Protein AF-A0A2N1RL93-F1 (afdb_monomer)

Solvent-accessible surface area (backbone atoms only — not comparable to full-atom values): 10174 Å² total; per-residue (Å²): 131,86,62,43,48,50,71,40,47,76,48,95,84,58,45,75,69,54,30,52,50,44,46,54,50,51,49,68,75,39,40,35,87,85,46,59,80,91,46,25,65,62,27,46,53,52,43,48,50,45,52,42,30,51,40,50,49,69,72,36,76,87,67,75,73,73,78,70,91,62,81,74,50,62,62,74,76,36,71,50,85,60,93,52,63,53,54,21,30,43,50,35,14,50,53,27,40,50,50,17,49,46,53,57,47,46,80,70,67,63,63,92,85,56,81,80,76,66,72,80,72,74,51,65,64,52,49,39,50,34,60,16,44,53,24,41,51,53,15,44,54,22,22,51,46,20,42,71,78,32,59,89,42,91,59,18,64,59,29,51,55,49,44,59,49,50,52,61,47,50,56,53,48,53,53,50,52,67,72,77,106

Sequence (181 aa):
MINYIRILKPDDSATPEEIKQRYRELVKQNHPDIFPEDQRREQNLILMEINEAYLILHEHKDEVTEPPVQTVDENKLFPVIHKDPAYVYYKSGTDHLNQGNYIFNWSRYTPKNKKYHFDVRKGSLLRTASEALEHYTLAYKAYMKVCSSYPGSIWAADSLEKLNLIEKLNERYSEIIERLT

Radius of gyration: 17.36 Å; Cα contacts (8 Å, |Δi|>4): 150; chains: 1; bounding box: 41×33×50 Å

Secondary structure (DSSP, 8-state):
---HHHHH-SSTT--HHHHHHHHHHHHHHH-GGGS-TTTHHHHHHHHHHHHHHHHHHHH-SS-----------HHHH-----SSHHHHHHHHHHHHHHHHHHHHHHTT-S-TTS------SSHHHHHHHHHHHHHHHHHHHHHHHHHHH-TTSTTHHHHHHHHHHHHHHHHHHHHHHHHH-

Foldseek 3Di:
DDLLLCQLDVDLPQDLVSSVVSLVVLCVVLVLVVDDPVCSLVSLLVLLNSLLSNLVCVLCVDDPPDPPPDPPPVCNLQVDDDPDVLVSLLVSLVVLLVVLCCLQCVVVVPDPPDDDPPVVPLNSNSVSLSSSSVSLSSSSVSLCCSCVVPVVDPSNVVSVVSSVVSSVVSVVSVVVVVVSD

Mean predicted aligned error: 8.14 Å

Nearest PDB structures (foldseek):
  6zmw-assembly1_g  TM=2.061E-01  e=1.635E+00  Homo sapiens

Structure (mmCIF, N/CA/C/O backbone):
data_AF-A0A2N1RL93-F1
#
_entry.id   AF-A0A2N1RL93-F1
#
loop_
_atom_site.group_PDB
_atom_site.id
_atom_site.type_symbol
_atom_site.label_atom_id
_atom_site.label_alt_id
_atom_site.label_comp_id
_atom_site.label_asym_id
_atom_site.label_entity_id
_atom_site.label_seq_id
_atom_site.pdbx_PDB_ins_code
_atom_site.Cartn_x
_atom_site.Cartn_y
_atom_site.Cartn_z
_atom_site.occupancy
_atom_site.B_iso_or_equiv
_atom_site.auth_seq_id
_atom_site.auth_comp_id
_atom_site.auth_asym_id
_atom_site.auth_atom_id
_atom_site.pdbx_PDB_model_num
ATOM 1 N N . MET A 1 1 ? -8.650 7.777 -8.478 1.00 52.41 1 MET A N 1
ATOM 2 C CA . MET A 1 1 ? -8.344 7.029 -7.243 1.00 52.41 1 MET A CA 1
ATOM 3 C C . MET A 1 1 ? -9.624 6.967 -6.433 1.00 52.41 1 MET A C 1
ATOM 5 O O . MET A 1 1 ? -10.318 7.980 -6.374 1.00 52.41 1 MET A O 1
ATOM 9 N N . ILE A 1 2 ? -9.997 5.790 -5.934 1.00 65.69 2 ILE A N 1
ATOM 10 C CA . ILE A 1 2 ? -11.226 5.623 -5.152 1.00 65.69 2 ILE A CA 1
ATOM 11 C C . ILE A 1 2 ? -11.024 6.322 -3.806 1.00 65.69 2 ILE A C 1
ATOM 13 O O . ILE A 1 2 ? -9.987 6.166 -3.172 1.00 65.69 2 ILE A O 1
ATOM 17 N N . ASN A 1 3 ? -11.996 7.127 -3.383 1.00 80.50 3 ASN A N 1
ATOM 18 C CA . ASN A 1 3 ? -11.929 7.804 -2.095 1.00 80.50 3 ASN A CA 1
ATOM 19 C C . ASN A 1 3 ? -12.510 6.883 -1.009 1.00 80.50 3 ASN A C 1
ATOM 21 O O . ASN A 1 3 ? -13.703 6.950 -0.706 1.00 80.50 3 ASN A O 1
ATOM 25 N N . TYR A 1 4 ? -11.673 6.006 -0.447 1.00 84.38 4 TYR A N 1
ATOM 26 C CA . TYR A 1 4 ? -12.094 5.064 0.596 1.00 84.38 4 TYR A CA 1
ATOM 27 C C . TYR A 1 4 ? -12.547 5.750 1.888 1.00 84.38 4 TYR A C 1
ATOM 29 O O . TYR A 1 4 ? -13.362 5.175 2.601 1.00 84.38 4 TYR A O 1
ATOM 37 N N . ILE A 1 5 ? -12.137 7.000 2.148 1.00 81.69 5 ILE A N 1
ATOM 38 C CA . ILE A 1 5 ? -12.658 7.794 3.273 1.00 81.69 5 ILE A CA 1
ATOM 39 C C . ILE A 1 5 ? -14.176 7.966 3.126 1.00 81.69 5 ILE A C 1
ATOM 41 O O . ILE A 1 5 ? -14.909 7.705 4.075 1.00 81.69 5 ILE A O 1
ATOM 45 N N . ARG A 1 6 ? -14.670 8.297 1.923 1.00 82.94 6 ARG A N 1
ATOM 46 C CA . ARG A 1 6 ? -16.117 8.420 1.651 1.00 82.94 6 ARG A CA 1
ATOM 47 C C . ARG A 1 6 ? -16.860 7.087 1.714 1.00 82.94 6 ARG A C 1
ATOM 49 O O . ARG A 1 6 ? -18.030 7.055 2.073 1.00 82.94 6 ARG A O 1
ATOM 56 N N . ILE A 1 7 ? -16.203 5.988 1.346 1.00 84.50 7 ILE A N 1
ATOM 57 C CA . ILE A 1 7 ? -16.816 4.653 1.417 1.00 84.50 7 ILE A CA 1
ATOM 58 C C . ILE A 1 7 ? -16.943 4.205 2.880 1.00 84.50 7 ILE A C 1
ATOM 60 O O . ILE A 1 7 ? -17.966 3.646 3.272 1.00 84.50 7 ILE A O 1
ATOM 64 N N . LEU A 1 8 ? -15.922 4.477 3.695 1.00 85.56 8 LEU A N 1
ATOM 65 C CA . LEU A 1 8 ? -15.898 4.148 5.119 1.00 85.56 8 LEU A CA 1
ATOM 66 C C . LEU A 1 8 ? -16.817 5.058 5.948 1.00 85.56 8 LEU A C 1
ATOM 68 O O . LEU A 1 8 ? -17.502 4.568 6.847 1.00 85.56 8 LEU A O 1
ATOM 72 N N . LYS A 1 9 ? -16.865 6.354 5.622 1.00 84.75 9 LYS A N 1
ATOM 73 C CA . LYS A 1 9 ? -17.695 7.378 6.269 1.00 84.75 9 LYS A CA 1
ATOM 74 C C . LYS A 1 9 ? -18.592 8.076 5.226 1.00 84.75 9 LYS A C 1
ATOM 76 O O . LYS A 1 9 ? -18.260 9.168 4.768 1.00 84.75 9 LYS A O 1
ATOM 81 N N . PRO A 1 10 ? -19.713 7.449 4.814 1.00 80.56 10 PRO A N 1
ATOM 82 C CA . PRO A 1 10 ? -20.617 8.024 3.812 1.00 80.56 10 PRO A CA 1
ATOM 83 C C . PRO A 1 10 ? -21.492 9.165 4.353 1.00 80.56 10 PRO A C 1
ATOM 85 O O . PRO A 1 10 ? -22.011 9.948 3.562 1.00 80.56 10 PRO A O 1
ATOM 88 N N . ASP A 1 11 ? -21.660 9.244 5.675 1.00 80.31 11 ASP A N 1
ATOM 89 C CA . ASP A 1 11 ? -22.396 10.294 6.383 1.00 80.31 11 ASP A CA 1
ATOM 90 C C . ASP A 1 11 ? -21.529 10.820 7.537 1.00 80.31 11 ASP A C 1
ATOM 92 O O . ASP A 1 11 ? -20.820 10.048 8.194 1.00 80.31 11 ASP A O 1
ATOM 96 N N . ASP A 1 12 ? -21.598 12.122 7.806 1.00 77.00 12 ASP A N 1
ATOM 97 C CA . ASP A 1 12 ? -20.937 12.748 8.946 1.00 77.00 12 ASP A CA 1
ATOM 98 C C . ASP A 1 12 ? -21.480 12.264 10.292 1.00 77.00 12 ASP A C 1
ATOM 100 O O . ASP A 1 12 ? -20.758 12.325 11.287 1.00 77.00 12 ASP A O 1
ATOM 104 N N . SER A 1 13 ? -22.694 11.703 10.313 1.00 79.94 13 SER A N 1
ATOM 105 C CA . SER A 1 13 ? -23.268 11.061 11.496 1.00 79.94 13 SER A CA 1
ATOM 106 C C . SER A 1 13 ? -22.781 9.629 11.743 1.00 79.94 13 SER A C 1
ATOM 108 O O . SER A 1 13 ? -23.219 9.017 12.720 1.00 79.94 13 SER A O 1
ATOM 110 N N . ALA A 1 14 ? -21.948 9.056 10.864 1.00 83.75 14 ALA A N 1
ATOM 111 C CA . ALA A 1 14 ? -21.522 7.665 10.994 1.00 83.75 14 ALA A CA 1
ATOM 112 C C . ALA A 1 14 ? -20.723 7.451 12.286 1.00 83.75 14 ALA A C 1
ATOM 114 O O . ALA A 1 14 ? -19.740 8.145 12.560 1.00 83.75 14 ALA A O 1
ATOM 115 N N . THR A 1 15 ? -21.139 6.465 13.077 1.00 86.88 15 THR A N 1
ATOM 116 C CA . THR A 1 15 ? -20.492 6.175 14.364 1.00 86.88 15 THR A CA 1
ATOM 117 C C . THR A 1 15 ? -19.139 5.476 14.164 1.00 86.88 15 THR A C 1
ATOM 119 O O . THR A 1 15 ? -18.928 4.808 13.144 1.00 86.88 15 THR A O 1
ATOM 122 N N . PRO A 1 16 ? -18.200 5.569 15.127 1.00 85.00 16 PRO A N 1
ATOM 123 C CA . PRO A 1 16 ? -16.941 4.822 15.068 1.00 85.00 16 PRO A CA 1
ATOM 124 C C . PRO A 1 16 ? -17.140 3.312 14.858 1.00 85.00 16 PRO A C 1
ATOM 126 O O . PRO A 1 16 ? -16.382 2.674 14.127 1.00 85.00 16 PRO A O 1
ATOM 129 N N . GLU A 1 17 ? -18.181 2.739 15.460 1.00 86.69 17 GLU A N 1
ATOM 130 C CA . GLU A 1 17 ? -18.566 1.337 15.325 1.00 86.69 17 GLU A CA 1
ATOM 131 C C . GLU A 1 17 ? -19.020 0.999 13.900 1.00 86.69 17 GLU A C 1
ATOM 133 O O . GLU A 1 17 ? -18.621 -0.032 13.355 1.00 86.69 17 GLU A O 1
ATOM 138 N N . GLU A 1 18 ? -19.805 1.873 13.267 1.00 89.19 18 GLU A N 1
ATOM 139 C CA . GLU A 1 18 ? -20.234 1.718 11.875 1.00 89.19 18 GLU A CA 1
ATOM 140 C C . GLU A 1 18 ? -19.064 1.827 10.892 1.00 89.19 18 GLU A C 1
ATOM 142 O O . GLU A 1 18 ? -18.969 1.026 9.960 1.00 89.19 18 GLU A O 1
ATOM 147 N N . ILE A 1 19 ? -18.153 2.782 11.106 1.00 89.56 19 ILE A N 1
ATOM 148 C CA . ILE A 1 19 ? -16.934 2.938 10.294 1.00 89.56 19 ILE A CA 1
ATOM 149 C C . ILE A 1 19 ? -16.068 1.678 10.411 1.00 89.56 19 ILE A C 1
ATOM 151 O O . ILE A 1 19 ? -15.607 1.136 9.405 1.00 89.56 19 ILE A O 1
ATOM 155 N N . LYS A 1 20 ? -15.897 1.154 11.629 1.00 88.69 20 LYS A N 1
ATOM 156 C CA . LYS A 1 20 ? -15.158 -0.088 11.885 1.00 88.69 20 LYS A CA 1
ATOM 157 C C . LYS A 1 20 ? -15.812 -1.305 11.235 1.00 88.69 20 LYS A C 1
ATOM 159 O O . LYS A 1 20 ? -15.114 -2.169 10.700 1.00 88.69 20 LYS A O 1
ATOM 164 N N . GLN A 1 21 ? -17.138 -1.394 11.274 1.00 90.19 21 GLN A N 1
ATOM 165 C CA . GLN A 1 21 ? -17.869 -2.482 10.636 1.00 90.19 21 GLN A CA 1
ATOM 166 C C . GLN A 1 21 ? -17.693 -2.444 9.110 1.00 90.19 21 GLN A C 1
ATOM 168 O O . GLN A 1 21 ? -17.330 -3.462 8.520 1.00 90.19 21 GLN A O 1
ATOM 173 N N . ARG A 1 22 ? -17.835 -1.265 8.487 1.00 91.94 22 ARG A N 1
ATOM 174 C CA . ARG A 1 22 ? -17.580 -1.072 7.049 1.00 91.94 22 ARG A CA 1
ATOM 175 C C . ARG A 1 22 ? -16.142 -1.399 6.665 1.00 91.94 22 ARG A C 1
ATOM 177 O O . ARG A 1 22 ? -15.921 -2.079 5.669 1.00 91.94 22 ARG A O 1
ATOM 184 N N . TYR A 1 23 ? -15.169 -0.981 7.474 1.00 92.06 23 TYR A N 1
ATOM 185 C CA . TYR A 1 23 ? -13.765 -1.342 7.275 1.00 92.06 23 TYR A CA 1
ATOM 186 C C . TYR A 1 23 ? -13.578 -2.861 7.210 1.00 92.06 23 TYR A C 1
ATOM 188 O O . TYR A 1 23 ? -13.016 -3.370 6.244 1.00 92.06 23 TYR A O 1
ATOM 196 N N . ARG A 1 24 ? -14.123 -3.607 8.178 1.00 91.56 24 ARG A N 1
ATOM 197 C CA . ARG A 1 24 ? -14.032 -5.077 8.193 1.00 91.56 24 ARG A CA 1
ATOM 198 C C . ARG A 1 24 ? -14.685 -5.721 6.974 1.00 91.56 24 ARG A C 1
ATOM 200 O O . ARG A 1 24 ? -14.192 -6.735 6.485 1.00 91.56 24 ARG A O 1
ATOM 207 N N . GLU A 1 25 ? -15.796 -5.170 6.500 1.00 92.50 25 GLU A N 1
ATOM 208 C CA . GLU A 1 25 ? -16.469 -5.645 5.289 1.00 92.50 25 GLU A CA 1
ATOM 209 C C . GLU A 1 25 ? -15.615 -5.406 4.042 1.00 92.50 25 GLU A C 1
ATOM 211 O O . GLU A 1 25 ? -15.425 -6.337 3.261 1.00 92.50 25 GLU A O 1
ATOM 216 N N . LEU A 1 26 ? -15.031 -4.214 3.897 1.00 92.81 26 LEU A N 1
ATOM 217 C CA . LEU A 1 26 ? -14.134 -3.894 2.787 1.00 92.81 26 LEU A CA 1
ATOM 218 C C . LEU A 1 26 ? -12.871 -4.752 2.799 1.00 92.81 26 LEU A C 1
ATOM 220 O O . LEU A 1 26 ? -12.498 -5.274 1.751 1.00 92.81 26 LEU A O 1
ATOM 224 N N . VAL A 1 27 ? -12.245 -4.953 3.962 1.00 91.62 27 VAL A N 1
ATOM 225 C CA . VAL A 1 27 ? -11.074 -5.834 4.094 1.00 91.62 27 VAL A CA 1
ATOM 226 C C . VAL A 1 27 ? -11.425 -7.248 3.648 1.00 91.62 27 VAL A C 1
ATOM 228 O O . VAL A 1 27 ? -10.703 -7.828 2.847 1.00 91.62 27 VAL A O 1
ATOM 231 N N . LYS A 1 28 ? -12.562 -7.798 4.090 1.00 92.00 28 LYS A N 1
ATOM 232 C CA . LYS A 1 28 ? -12.998 -9.140 3.671 1.00 92.00 28 LYS A CA 1
ATOM 233 C C . LYS A 1 28 ? -13.279 -9.234 2.173 1.00 92.00 28 LYS A C 1
ATOM 235 O O . LYS A 1 28 ? -12.979 -10.261 1.579 1.00 92.00 28 LYS A O 1
ATOM 240 N N . GLN A 1 29 ? -13.869 -8.198 1.581 1.00 92.88 29 GLN A N 1
ATOM 241 C CA . GLN A 1 29 ? -14.208 -8.166 0.155 1.00 92.88 29 GLN A CA 1
ATOM 242 C C . GLN A 1 29 ? -12.990 -7.960 -0.751 1.00 92.88 29 GLN A C 1
ATOM 244 O O . GLN A 1 29 ? -13.034 -8.376 -1.902 1.00 92.88 29 GLN A O 1
ATOM 249 N N . ASN A 1 30 ? -11.925 -7.330 -0.248 1.00 92.44 30 ASN A N 1
ATOM 250 C CA . ASN A 1 30 ? -10.734 -6.979 -1.027 1.00 92.44 30 ASN A CA 1
ATOM 251 C C . ASN A 1 30 ? -9.472 -7.726 -0.558 1.00 92.44 30 ASN A C 1
ATOM 253 O O . ASN A 1 30 ? -8.368 -7.395 -0.980 1.00 92.44 30 ASN A O 1
ATOM 257 N N . HIS A 1 31 ? -9.601 -8.727 0.321 1.00 90.12 31 HIS A N 1
ATOM 258 C CA . HIS A 1 31 ? -8.445 -9.467 0.824 1.00 90.12 31 HIS A CA 1
ATOM 259 C C . HIS A 1 31 ? -7.744 -10.195 -0.334 1.00 90.12 31 HIS A C 1
ATOM 261 O O . HIS A 1 31 ? -8.403 -10.977 -1.017 1.00 90.12 31 HIS A O 1
ATOM 267 N N . PRO A 1 32 ? -6.427 -10.029 -0.554 1.00 91.56 32 PRO A N 1
ATOM 268 C CA . PRO A 1 32 ? -5.748 -10.581 -1.730 1.00 91.56 32 PRO A CA 1
ATOM 269 C C . PRO A 1 32 ? -5.926 -12.103 -1.878 1.00 91.56 32 PRO A C 1
ATOM 271 O O . PRO A 1 32 ? -6.053 -12.599 -2.993 1.00 91.56 32 PRO A O 1
ATOM 274 N N . ASP A 1 33 ? -6.026 -12.849 -0.774 1.00 91.31 33 ASP A N 1
ATOM 275 C CA . ASP A 1 33 ? -6.182 -14.313 -0.806 1.00 91.31 33 ASP A CA 1
ATOM 276 C C . ASP A 1 33 ? -7.420 -14.826 -1.550 1.00 91.31 33 ASP A C 1
ATOM 278 O O . ASP A 1 33 ? -7.373 -15.944 -2.067 1.00 91.31 33 ASP A O 1
ATOM 282 N N . ILE A 1 34 ? -8.510 -14.051 -1.620 1.00 94.44 34 ILE A N 1
ATOM 283 C CA . ILE A 1 34 ? -9.735 -14.492 -2.310 1.00 94.44 34 ILE A CA 1
ATOM 284 C C . ILE A 1 34 ? -9.687 -14.239 -3.823 1.00 94.44 34 ILE A C 1
ATOM 286 O O . ILE A 1 34 ? -10.601 -14.653 -4.537 1.00 94.44 34 ILE A O 1
ATOM 290 N N . PHE A 1 35 ? -8.632 -13.579 -4.312 1.00 93.62 35 PHE A N 1
ATOM 291 C CA . PHE A 1 35 ? -8.461 -13.231 -5.717 1.00 93.62 35 PHE A CA 1
ATOM 292 C C . PHE A 1 35 ? -7.410 -14.110 -6.417 1.00 93.62 35 PHE A C 1
ATOM 294 O O . PHE A 1 35 ? -6.469 -14.603 -5.777 1.00 93.62 35 PHE A O 1
ATOM 301 N N . PRO A 1 36 ? -7.543 -14.291 -7.746 1.00 94.44 36 PRO A N 1
ATOM 302 C CA . PRO A 1 36 ? -6.525 -14.921 -8.584 1.00 94.44 36 PRO A CA 1
ATOM 303 C C . PRO A 1 36 ? -5.161 -14.227 -8.486 1.00 94.44 36 PRO A C 1
ATOM 305 O O . PRO A 1 36 ? -5.088 -13.016 -8.281 1.00 94.44 36 PRO A O 1
ATOM 308 N N . GLU A 1 37 ? -4.082 -14.993 -8.671 1.00 89.81 37 GLU A N 1
ATOM 309 C CA . GLU A 1 37 ? -2.688 -14.548 -8.498 1.00 89.81 37 GLU A CA 1
ATOM 310 C C . GLU A 1 37 ? -2.343 -13.270 -9.285 1.00 89.81 37 GLU A C 1
ATOM 312 O O . GLU A 1 37 ? -1.643 -12.396 -8.776 1.00 89.81 37 GLU A O 1
ATOM 317 N N . ASP A 1 38 ? -2.874 -13.120 -10.499 1.00 90.88 38 ASP A N 1
ATOM 318 C CA . ASP A 1 38 ? -2.675 -11.955 -11.366 1.00 90.88 38 ASP A CA 1
ATOM 319 C C . ASP A 1 38 ? -3.321 -10.669 -10.825 1.00 90.88 38 ASP A C 1
ATOM 321 O O . ASP A 1 38 ? -2.860 -9.574 -11.141 1.00 90.88 38 ASP A O 1
ATOM 325 N N . GLN A 1 39 ? -4.331 -10.793 -9.961 1.00 92.12 39 GLN A N 1
ATOM 326 C CA . GLN A 1 39 ? -5.052 -9.667 -9.358 1.00 92.12 39 GLN A CA 1
ATOM 327 C C . GLN A 1 39 ? -4.579 -9.351 -7.935 1.00 92.12 39 GLN A C 1
ATOM 329 O O . GLN A 1 39 ? -4.833 -8.260 -7.427 1.00 92.12 39 GLN A O 1
ATOM 334 N N . ARG A 1 40 ? -3.850 -10.263 -7.278 1.00 92.19 40 ARG A N 1
ATOM 335 C CA . ARG A 1 40 ? -3.459 -10.117 -5.863 1.00 92.19 40 ARG A CA 1
ATOM 336 C C . ARG A 1 40 ? -2.699 -8.836 -5.557 1.00 92.19 40 ARG A C 1
ATOM 338 O O . ARG A 1 40 ? -2.880 -8.267 -4.486 1.00 92.19 40 ARG A O 1
ATOM 345 N N . ARG A 1 41 ? -1.852 -8.364 -6.473 1.00 92.31 41 ARG A N 1
ATOM 346 C CA . ARG A 1 41 ? -1.071 -7.132 -6.264 1.00 92.31 41 ARG A CA 1
ATOM 347 C C . ARG A 1 41 ? -1.918 -5.871 -6.329 1.00 92.31 41 ARG A C 1
ATOM 349 O O . ARG A 1 41 ? -1.752 -4.965 -5.519 1.00 92.31 41 ARG A O 1
ATOM 356 N N . GLU A 1 42 ? -2.856 -5.828 -7.267 1.00 92.38 42 GLU A N 1
ATOM 357 C CA . GLU A 1 42 ? -3.828 -4.738 -7.333 1.00 92.38 42 GLU A CA 1
ATOM 358 C C . GLU A 1 42 ? -4.693 -4.715 -6.068 1.00 92.38 42 GLU A C 1
ATOM 360 O O . GLU A 1 42 ? -4.893 -3.659 -5.473 1.00 92.38 42 GLU A O 1
ATOM 365 N N . GLN A 1 43 ? -5.102 -5.891 -5.588 1.00 92.94 43 GLN A N 1
ATOM 366 C CA . GLN A 1 43 ? -5.886 -6.005 -4.361 1.00 92.94 43 GLN A CA 1
ATOM 367 C C . GLN A 1 43 ? -5.094 -5.659 -3.101 1.00 92.94 43 GLN A C 1
ATOM 369 O O . GLN A 1 43 ? -5.628 -5.024 -2.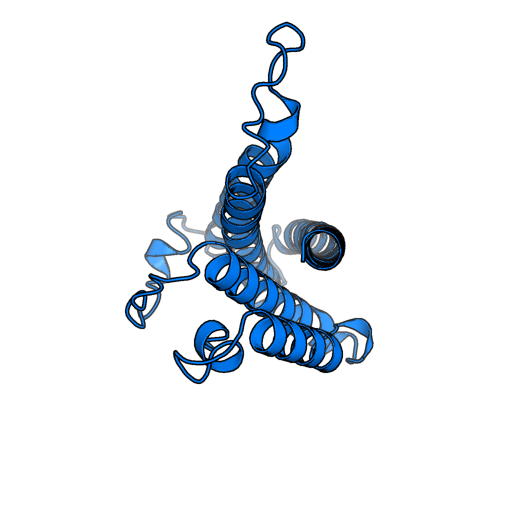197 1.00 92.94 43 GLN A O 1
ATOM 374 N N . ASN A 1 44 ? -3.799 -5.980 -3.053 1.00 91.75 44 ASN A N 1
ATOM 375 C CA . ASN A 1 44 ? -2.919 -5.499 -1.991 1.00 91.75 44 ASN A CA 1
ATOM 376 C C . ASN A 1 44 ? -2.865 -3.971 -1.956 1.00 91.75 44 ASN A C 1
ATOM 378 O O . ASN A 1 44 ? -2.988 -3.388 -0.881 1.00 91.75 44 ASN A O 1
ATOM 382 N N . LEU A 1 45 ? -2.740 -3.319 -3.114 1.00 91.88 45 LEU A N 1
ATOM 383 C CA . LEU A 1 45 ? -2.759 -1.861 -3.184 1.00 91.88 45 LEU A CA 1
ATOM 384 C C . LEU A 1 45 ? -4.096 -1.287 -2.697 1.00 91.88 45 LEU A C 1
ATOM 386 O O . LEU A 1 45 ? -4.104 -0.353 -1.900 1.00 91.88 45 LEU A O 1
ATOM 390 N N . ILE A 1 46 ? -5.216 -1.868 -3.129 1.00 91.19 46 ILE A N 1
ATOM 391 C CA . ILE A 1 46 ? -6.554 -1.491 -2.657 1.00 91.19 46 ILE A CA 1
ATOM 392 C C . ILE A 1 46 ? -6.657 -1.636 -1.134 1.00 91.19 46 ILE A C 1
ATOM 394 O O . ILE A 1 46 ? -7.125 -0.722 -0.456 1.00 91.19 46 ILE A O 1
ATOM 398 N N . LEU A 1 47 ? -6.180 -2.751 -0.579 1.00 91.94 47 LEU A N 1
ATOM 399 C CA . LEU A 1 47 ? -6.185 -2.997 0.859 1.00 91.94 47 LEU A CA 1
ATOM 400 C C . LEU A 1 47 ? -5.333 -1.969 1.619 1.00 91.94 47 LEU A C 1
ATOM 402 O O . LEU A 1 47 ? -5.751 -1.497 2.674 1.00 91.94 47 LEU A O 1
ATOM 406 N N . MET A 1 48 ? -4.175 -1.576 1.079 1.00 90.38 48 MET A N 1
ATOM 407 C CA . MET A 1 48 ? -3.353 -0.501 1.649 1.00 90.38 48 MET A CA 1
ATOM 408 C C . MET A 1 48 ? -4.106 0.836 1.672 1.00 90.38 48 MET A C 1
ATOM 410 O O . MET A 1 48 ? -4.103 1.510 2.699 1.00 90.38 48 MET A O 1
ATOM 414 N N . GLU A 1 49 ? -4.806 1.191 0.589 1.00 90.44 49 GLU A N 1
ATOM 415 C CA . GLU A 1 49 ? -5.612 2.420 0.516 1.00 90.44 49 GLU A CA 1
ATOM 416 C C . GLU A 1 49 ? -6.816 2.392 1.484 1.00 90.44 49 GLU A C 1
ATOM 418 O O . GLU A 1 49 ? -7.160 3.415 2.081 1.00 90.44 49 GLU A O 1
ATOM 423 N N . ILE A 1 50 ? -7.438 1.224 1.698 1.00 91.38 50 ILE A N 1
ATOM 424 C CA . ILE A 1 50 ? -8.496 1.030 2.708 1.00 91.38 50 ILE A CA 1
ATOM 425 C C . ILE A 1 50 ? -7.937 1.223 4.125 1.00 91.38 50 ILE A C 1
ATOM 427 O O . ILE A 1 50 ? -8.543 1.926 4.938 1.00 91.38 50 ILE A O 1
ATOM 431 N N . ASN A 1 51 ? -6.784 0.615 4.421 1.00 89.94 51 ASN A N 1
ATOM 432 C CA . ASN A 1 51 ? -6.107 0.719 5.715 1.00 89.94 51 ASN A CA 1
ATOM 433 C C . ASN A 1 51 ? -5.708 2.171 6.022 1.00 89.94 51 ASN A C 1
ATOM 435 O O . ASN A 1 51 ? -5.933 2.653 7.133 1.00 89.94 51 ASN A O 1
ATOM 439 N N . GLU A 1 52 ? -5.173 2.880 5.028 1.00 86.75 52 GLU A N 1
ATOM 440 C CA . GLU A 1 52 ? -4.818 4.298 5.109 1.00 86.75 52 GLU A CA 1
ATOM 441 C C . GLU A 1 52 ? -6.049 5.159 5.419 1.00 86.75 52 GLU A C 1
ATOM 443 O O . GLU A 1 52 ? -6.057 5.906 6.399 1.00 86.75 52 GLU A O 1
ATOM 448 N N . ALA A 1 53 ? -7.136 4.987 4.662 1.00 87.75 53 ALA A N 1
ATOM 449 C CA . ALA A 1 53 ? -8.375 5.728 4.884 1.00 87.75 53 ALA A CA 1
ATOM 450 C C . ALA A 1 53 ? -8.972 5.488 6.281 1.00 87.75 53 ALA A C 1
ATOM 452 O O . ALA A 1 53 ? -9.459 6.425 6.918 1.00 87.75 53 ALA A O 1
ATOM 453 N N . TYR A 1 54 ? -8.916 4.250 6.779 1.00 88.75 54 TYR A N 1
ATOM 454 C CA . TYR A 1 54 ? -9.392 3.924 8.121 1.00 88.75 54 TYR A CA 1
ATOM 455 C C . TYR A 1 54 ? -8.544 4.579 9.217 1.00 88.75 54 TYR A C 1
ATOM 457 O O . TYR A 1 54 ? -9.095 5.131 10.170 1.00 88.75 54 TYR A O 1
ATOM 465 N N . LEU A 1 55 ? -7.214 4.557 9.080 1.00 83.94 55 LEU A N 1
ATOM 466 C CA . LEU A 1 55 ? -6.310 5.201 10.035 1.00 83.94 55 LEU A CA 1
ATOM 467 C C . LEU A 1 55 ? -6.519 6.718 10.082 1.00 83.94 55 LEU A C 1
ATOM 469 O O . LEU A 1 55 ? -6.615 7.267 11.179 1.00 83.94 55 LEU A O 1
ATOM 473 N N . ILE A 1 56 ? -6.680 7.368 8.925 1.00 82.69 56 ILE A N 1
ATOM 474 C CA . ILE A 1 56 ? -6.979 8.806 8.829 1.00 82.69 56 ILE A CA 1
ATOM 475 C C . ILE A 1 56 ? -8.285 9.139 9.557 1.00 82.69 56 ILE A C 1
ATOM 477 O O . ILE A 1 56 ? -8.311 10.047 10.387 1.00 82.69 56 ILE A O 1
ATOM 481 N N . LEU A 1 57 ? -9.362 8.387 9.297 1.00 83.62 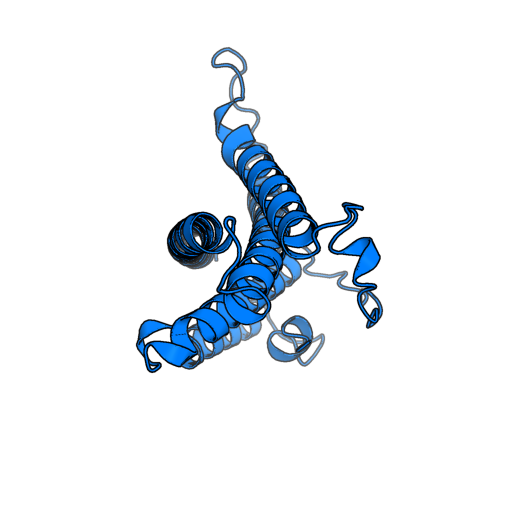57 LEU A N 1
ATOM 482 C CA . LEU A 1 57 ? -10.657 8.589 9.960 1.00 83.62 57 LEU A CA 1
ATOM 483 C C . LEU A 1 57 ? -10.584 8.365 11.475 1.00 83.62 57 LEU A C 1
ATOM 485 O O . LEU A 1 57 ? -11.248 9.055 12.247 1.00 83.62 57 LEU A O 1
ATOM 489 N N . HIS A 1 58 ? -9.786 7.394 11.914 1.00 79.56 58 HIS A N 1
ATOM 490 C CA . HIS A 1 58 ? -9.635 7.095 13.331 1.00 79.56 58 HIS A CA 1
ATOM 491 C C . HIS A 1 58 ? -8.759 8.132 14.062 1.00 79.56 58 HIS A C 1
ATOM 493 O O . HIS A 1 58 ? -8.960 8.374 15.257 1.00 79.56 58 HIS A O 1
ATOM 499 N N . GLU A 1 59 ? -7.787 8.735 13.373 1.00 74.94 59 GLU A N 1
ATOM 500 C CA . GLU A 1 59 ? -6.950 9.823 13.890 1.00 74.94 59 GLU A CA 1
ATOM 501 C C . GLU A 1 59 ? -7.718 11.152 13.955 1.00 74.94 59 GLU A C 1
ATOM 503 O O . GLU A 1 59 ? -7.723 11.814 14.995 1.00 74.94 59 GLU A O 1
ATOM 508 N N . HIS A 1 60 ? -8.424 11.506 12.882 1.00 70.44 60 HIS A N 1
ATOM 509 C CA . HIS A 1 60 ? -9.147 12.766 12.724 1.00 70.44 60 HIS A CA 1
ATOM 510 C C . HIS A 1 60 ? -10.655 12.565 12.908 1.00 70.44 60 HIS A C 1
ATOM 512 O O . HIS A 1 60 ? -11.437 12.694 11.971 1.00 70.44 60 HIS A O 1
ATOM 518 N N . LYS A 1 61 ? -11.074 12.254 14.140 1.00 63.47 61 LYS A N 1
ATOM 519 C CA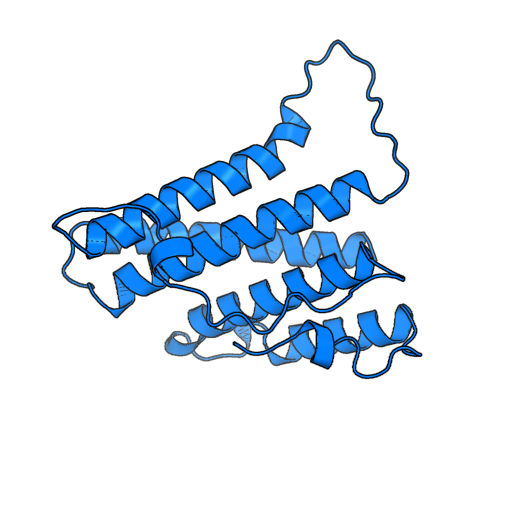 . LYS A 1 61 ? -12.480 11.930 14.452 1.00 63.47 61 LYS A CA 1
ATOM 520 C C . LYS A 1 61 ? -13.482 13.030 14.076 1.00 63.47 61 LYS A C 1
ATOM 522 O O . LYS A 1 61 ? -14.608 12.700 13.716 1.00 63.47 61 LYS A O 1
ATOM 527 N N . ASP A 1 62 ? -13.054 14.294 14.109 1.00 55.62 62 ASP A N 1
ATOM 528 C CA . ASP A 1 62 ? -13.943 15.457 13.972 1.00 55.62 62 ASP A CA 1
ATOM 529 C C . ASP A 1 62 ? -13.562 16.421 12.822 1.00 55.62 62 ASP A C 1
ATOM 531 O O . ASP A 1 62 ? -14.379 17.246 12.425 1.00 55.62 62 ASP A O 1
ATOM 535 N N . GLU A 1 63 ? -12.361 16.310 12.237 1.00 54.69 63 GLU A N 1
ATOM 536 C CA . GLU A 1 63 ? -11.848 17.235 11.206 1.00 54.69 63 GLU A CA 1
ATOM 537 C C . GLU A 1 63 ? -11.138 16.482 10.068 1.00 54.69 63 GLU A C 1
ATOM 539 O O . GLU A 1 63 ? -9.923 16.565 9.901 1.00 54.69 63 GLU A O 1
ATOM 544 N N . VAL A 1 64 ? -11.890 15.750 9.243 1.00 54.72 64 VAL A N 1
ATOM 545 C CA . VAL A 1 64 ? -11.417 15.402 7.891 1.00 54.72 64 VAL A CA 1
ATOM 546 C C . VAL A 1 64 ? -12.098 16.342 6.907 1.00 54.72 64 VAL A C 1
ATOM 548 O O . VAL A 1 64 ? -13.026 15.965 6.197 1.00 54.72 64 VAL A O 1
ATOM 551 N N . THR A 1 65 ? -11.661 17.602 6.870 1.00 51.66 65 THR A N 1
ATOM 552 C CA . THR A 1 65 ? -11.907 18.432 5.685 1.00 51.66 65 THR A CA 1
ATOM 553 C C . THR A 1 65 ? -11.115 17.829 4.540 1.00 51.66 65 THR A C 1
ATOM 555 O O . THR A 1 65 ? -9.902 17.663 4.650 1.00 51.66 65 THR A O 1
ATOM 558 N N . GLU A 1 66 ? -11.829 17.466 3.476 1.00 50.66 66 GLU A N 1
ATOM 559 C CA . GLU A 1 66 ? -11.298 16.820 2.280 1.00 50.66 66 GLU A CA 1
ATOM 560 C C . GLU A 1 66 ? -9.909 17.374 1.910 1.00 50.66 66 GLU A C 1
ATOM 562 O O . GLU A 1 66 ? -9.795 18.579 1.656 1.00 50.66 66 GLU A O 1
ATOM 567 N N . PRO A 1 67 ? -8.845 16.552 1.789 1.00 50.75 67 PRO A N 1
ATOM 568 C CA . PRO A 1 67 ? -7.811 16.937 0.852 1.00 50.75 67 PRO A CA 1
ATOM 569 C C . PRO A 1 67 ? -8.535 17.042 -0.499 1.00 50.75 67 PRO A C 1
ATOM 571 O O . PRO A 1 67 ? -9.241 16.099 -0.877 1.00 50.75 67 PRO A O 1
ATOM 574 N N . PRO A 1 68 ? -8.453 18.188 -1.202 1.00 39.41 68 PRO A N 1
ATOM 575 C CA . PRO A 1 68 ? -9.138 18.339 -2.477 1.00 39.41 68 PRO A CA 1
ATOM 576 C C . PRO A 1 68 ? -8.755 17.156 -3.359 1.00 39.41 68 PRO A C 1
ATOM 578 O O . PRO A 1 68 ? -7.629 16.667 -3.249 1.00 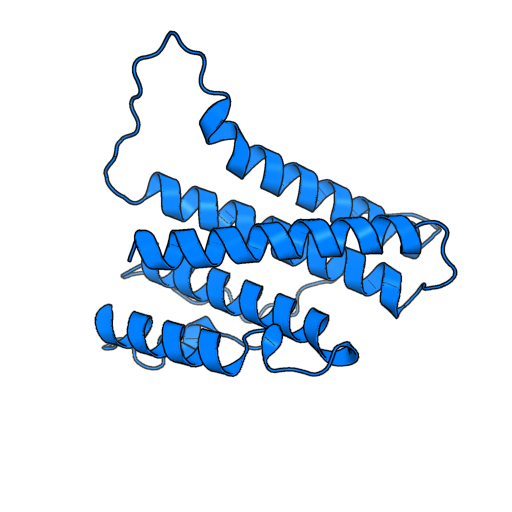39.41 68 PRO A O 1
ATOM 581 N N . VAL A 1 69 ? -9.681 16.684 -4.200 1.00 45.28 69 VAL A N 1
ATOM 582 C CA . VAL A 1 69 ? -9.414 15.659 -5.220 1.00 45.28 69 VAL A CA 1
ATOM 583 C C . VAL A 1 69 ? -8.307 16.199 -6.126 1.00 45.28 69 VAL A C 1
ATOM 585 O O . VAL A 1 69 ? -8.555 16.838 -7.144 1.00 45.28 69 VAL A O 1
ATOM 588 N N . GLN A 1 70 ? -7.062 16.029 -5.698 1.00 47.44 70 GLN A N 1
ATOM 589 C CA . GLN A 1 70 ? -5.895 16.457 -6.429 1.00 47.44 70 GLN A CA 1
ATOM 590 C C . GLN A 1 70 ? -5.719 15.387 -7.490 1.00 47.44 70 GLN A C 1
ATOM 592 O O . GLN A 1 70 ? -5.527 14.209 -7.184 1.00 47.44 70 GLN A O 1
ATOM 597 N N . THR A 1 71 ? -5.807 15.790 -8.754 1.00 46.97 71 THR A N 1
ATOM 598 C CA . THR A 1 71 ? -5.078 15.105 -9.817 1.00 46.97 71 THR A CA 1
ATOM 599 C C . THR A 1 71 ? -3.637 15.032 -9.332 1.00 46.97 71 THR A C 1
ATOM 601 O O . THR A 1 71 ? -2.943 16.048 -9.316 1.00 46.97 71 THR A O 1
ATOM 604 N N . VAL A 1 72 ? -3.254 13.884 -8.774 1.00 56.09 72 VAL A N 1
ATOM 605 C CA . VAL A 1 72 ? -1.951 13.707 -8.141 1.00 56.09 72 VAL A CA 1
ATOM 606 C C . VAL A 1 72 ? -0.933 13.893 -9.254 1.00 56.09 72 VAL A C 1
ATOM 608 O O . VAL A 1 72 ? -0.864 13.071 -10.163 1.00 56.09 72 VAL A O 1
ATOM 611 N N . ASP A 1 73 ? -0.235 15.027 -9.246 1.00 64.94 73 ASP A N 1
ATOM 612 C CA . ASP A 1 73 ? 0.804 15.307 -10.228 1.00 64.94 73 ASP A CA 1
ATOM 613 C C . ASP A 1 73 ? 1.852 14.200 -10.100 1.00 64.94 73 ASP A C 1
ATOM 615 O O . ASP A 1 73 ? 2.457 14.041 -9.035 1.00 64.94 73 ASP A O 1
ATOM 619 N N . GLU A 1 74 ? 2.038 13.398 -11.152 1.00 67.75 74 GLU A N 1
ATOM 620 C CA . GLU A 1 74 ? 3.019 12.309 -11.146 1.00 67.75 74 GLU A CA 1
ATOM 621 C C . GLU A 1 74 ? 4.419 12.836 -10.803 1.00 67.75 74 GLU A C 1
ATOM 623 O O . GLU A 1 74 ? 5.187 12.134 -10.152 1.00 67.75 74 GLU A O 1
ATOM 628 N N . ASN A 1 75 ? 4.719 14.099 -11.133 1.00 67.88 75 ASN A N 1
ATOM 629 C CA . ASN A 1 75 ? 5.986 14.741 -10.779 1.00 67.88 75 ASN A CA 1
ATOM 630 C C . ASN A 1 75 ? 6.117 15.013 -9.274 1.00 67.88 75 ASN A C 1
ATOM 632 O O . ASN A 1 75 ? 7.226 15.070 -8.748 1.00 67.88 75 ASN A O 1
ATOM 636 N N . LYS A 1 76 ? 4.996 15.176 -8.562 1.00 72.50 76 LYS A N 1
ATOM 637 C CA . LYS A 1 76 ? 4.975 15.290 -7.098 1.00 72.50 76 LYS A CA 1
ATOM 638 C C . LYS A 1 76 ? 5.089 13.918 -6.438 1.00 72.50 76 LYS A C 1
ATOM 640 O O . LYS A 1 76 ? 5.697 13.806 -5.378 1.00 72.50 76 LYS A O 1
ATOM 645 N N . LEU A 1 77 ? 4.513 12.893 -7.067 1.00 72.06 77 LEU A N 1
ATOM 646 C CA . LEU A 1 77 ? 4.544 11.518 -6.573 1.00 72.06 77 LEU A CA 1
ATOM 647 C C . LEU A 1 77 ? 5.919 10.867 -6.754 1.00 72.06 77 LEU A C 1
ATOM 649 O O . LEU A 1 77 ? 6.357 10.104 -5.901 1.00 72.06 77 LEU A O 1
ATOM 653 N N . PHE A 1 78 ? 6.599 11.199 -7.852 1.00 80.88 78 PHE A N 1
ATOM 654 C CA . PHE A 1 78 ? 7.899 10.655 -8.220 1.00 80.88 78 PHE A CA 1
ATOM 655 C C . PHE A 1 78 ? 8.862 11.801 -8.568 1.00 80.88 78 PHE A C 1
ATOM 657 O O . PHE A 1 78 ? 9.126 12.063 -9.741 1.00 80.88 78 PHE A O 1
ATOM 664 N N . PRO A 1 79 ? 9.418 12.503 -7.563 1.00 79.69 79 PRO A N 1
ATOM 665 C CA . PRO A 1 79 ? 10.200 13.726 -7.777 1.00 79.69 79 PRO A CA 1
ATOM 666 C C . PRO A 1 79 ? 11.591 13.491 -8.390 1.00 79.69 79 PRO A C 1
ATOM 668 O O . PRO A 1 79 ? 12.330 14.440 -8.654 1.00 79.69 79 PRO A O 1
ATOM 671 N N . VAL A 1 80 ? 11.996 12.233 -8.580 1.00 84.88 80 VAL A N 1
ATOM 672 C CA . VAL A 1 80 ? 13.317 11.877 -9.105 1.00 84.88 80 VAL A CA 1
ATOM 673 C C . VAL A 1 80 ? 13.367 12.155 -10.607 1.00 84.88 80 VAL A C 1
ATOM 675 O O . VAL A 1 80 ? 12.555 11.647 -11.367 1.00 84.88 80 VAL A O 1
ATOM 678 N N . ILE A 1 81 ? 14.369 12.907 -11.063 1.00 87.56 81 ILE A N 1
ATOM 679 C CA . ILE A 1 81 ? 14.565 13.195 -12.489 1.00 87.56 81 ILE A CA 1
ATOM 680 C C . ILE A 1 81 ? 15.769 12.400 -12.993 1.00 87.56 81 ILE A C 1
ATOM 682 O O . ILE A 1 81 ? 16.892 12.585 -12.523 1.00 87.56 81 ILE A O 1
ATOM 686 N N . HIS A 1 82 ? 15.550 11.516 -13.965 1.00 91.62 82 HIS A N 1
ATOM 687 C CA . HIS A 1 82 ? 16.607 10.726 -14.590 1.00 91.62 82 HIS A CA 1
ATOM 688 C C . HIS A 1 82 ? 16.240 10.345 -16.032 1.00 91.62 82 HIS A C 1
ATOM 690 O O . HIS A 1 82 ? 15.071 10.361 -16.407 1.00 91.62 82 HIS A O 1
ATOM 696 N N . LYS A 1 83 ? 17.244 10.006 -16.855 1.00 92.81 83 LYS A N 1
ATOM 697 C CA . LYS A 1 83 ? 17.037 9.623 -18.267 1.00 92.81 83 LYS A CA 1
ATOM 698 C C . LYS A 1 83 ? 16.358 8.264 -18.424 1.00 92.81 83 LYS A C 1
ATOM 700 O O . LYS A 1 83 ? 15.624 8.055 -19.380 1.00 92.81 83 LYS A O 1
ATOM 705 N N . ASP A 1 84 ? 16.654 7.347 -17.510 1.00 93.62 84 ASP A N 1
ATOM 706 C CA . ASP A 1 84 ? 15.986 6.049 -17.415 1.00 93.62 84 ASP A CA 1
ATOM 707 C C . ASP A 1 84 ? 14.702 6.205 -16.582 1.00 93.62 84 ASP A C 1
ATOM 709 O O . ASP A 1 84 ? 14.808 6.428 -15.369 1.00 93.62 84 ASP A O 1
ATOM 713 N N . PRO A 1 85 ? 13.508 6.097 -17.194 1.00 93.62 85 PRO A N 1
ATOM 714 C CA . PRO A 1 85 ? 12.248 6.230 -16.475 1.00 93.62 85 PRO A CA 1
ATOM 715 C C . PRO A 1 85 ? 12.021 5.088 -15.475 1.00 93.62 85 PRO A C 1
ATOM 717 O O . PRO A 1 85 ? 11.417 5.316 -14.431 1.00 93.62 85 PRO A O 1
ATOM 720 N N . ALA A 1 86 ? 12.544 3.881 -15.721 1.00 94.62 86 ALA A N 1
ATOM 721 C CA . ALA A 1 86 ? 12.431 2.783 -14.763 1.00 94.62 86 ALA A CA 1
ATOM 722 C C . ALA A 1 86 ? 13.215 3.094 -13.478 1.00 94.62 86 ALA A C 1
ATOM 724 O O . ALA A 1 86 ? 12.723 2.848 -12.377 1.00 94.62 86 ALA A O 1
ATOM 725 N N . TYR A 1 87 ? 14.393 3.714 -13.612 1.00 95.50 87 TYR A N 1
ATOM 726 C CA . TYR A 1 87 ? 15.174 4.191 -12.471 1.00 95.50 87 TYR A CA 1
ATOM 727 C C . TYR A 1 87 ? 14.451 5.288 -11.677 1.00 95.50 87 TYR A C 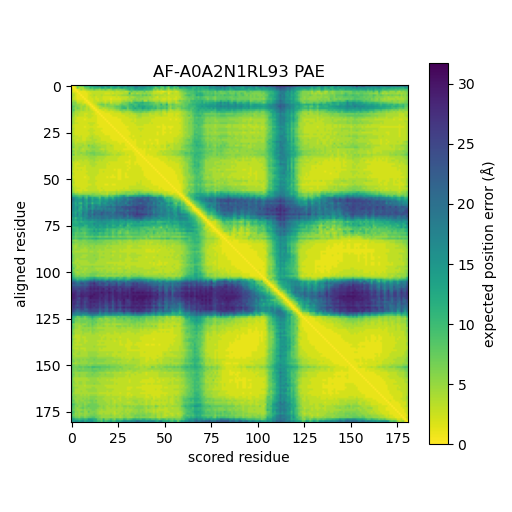1
ATOM 729 O O . TYR A 1 87 ? 14.535 5.286 -10.452 1.00 95.50 87 TYR A O 1
ATOM 737 N N . VAL A 1 88 ? 13.728 6.203 -12.337 1.00 94.81 88 VAL A N 1
ATOM 738 C CA . VAL A 1 88 ? 12.944 7.254 -11.655 1.00 94.81 88 VAL A CA 1
ATOM 739 C C . VAL A 1 88 ? 11.952 6.638 -10.670 1.00 94.81 88 VAL A C 1
ATOM 741 O O . VAL A 1 88 ? 11.990 6.953 -9.477 1.00 94.81 88 VAL A O 1
ATOM 744 N N . TYR A 1 89 ? 11.114 5.714 -11.148 1.00 95.50 89 TYR A N 1
ATOM 745 C CA . TYR A 1 89 ? 10.133 5.042 -10.299 1.00 95.50 89 TYR A CA 1
ATOM 746 C C . TYR A 1 89 ? 10.814 4.179 -9.236 1.00 95.50 89 TYR A C 1
ATOM 748 O O . TYR A 1 89 ? 10.468 4.277 -8.063 1.00 95.50 89 TYR A O 1
ATOM 756 N N . TYR A 1 90 ? 11.833 3.398 -9.605 1.00 96.38 90 TYR A N 1
ATOM 757 C CA . TYR A 1 90 ? 12.574 2.559 -8.662 1.00 96.38 90 TYR A CA 1
ATOM 758 C C . TYR A 1 90 ? 13.194 3.365 -7.511 1.00 96.38 90 TYR A C 1
ATOM 760 O O . TYR A 1 90 ? 13.057 3.010 -6.336 1.00 96.38 90 TYR A O 1
ATOM 768 N N . LYS A 1 91 ? 13.859 4.478 -7.838 1.00 95.88 91 LYS A N 1
ATOM 769 C CA . LYS A 1 91 ? 14.529 5.325 -6.853 1.00 95.88 91 LYS A CA 1
ATOM 770 C C . LYS A 1 91 ? 13.515 6.025 -5.955 1.00 95.88 91 LYS A C 1
ATOM 772 O O . LYS A 1 91 ? 13.692 6.019 -4.741 1.00 95.88 91 LYS A O 1
ATOM 777 N N . SER A 1 92 ? 12.429 6.542 -6.526 1.00 94.12 92 SER A N 1
ATOM 778 C CA . SER A 1 92 ? 11.341 7.124 -5.739 1.00 94.12 92 SER A CA 1
ATOM 779 C C . SER A 1 92 ? 10.686 6.093 -4.813 1.00 94.12 92 SER A C 1
ATOM 781 O O . SER A 1 92 ? 10.459 6.387 -3.640 1.00 94.12 92 SER A O 1
ATOM 783 N N . GLY A 1 93 ? 10.465 4.864 -5.292 1.00 94.62 93 GLY A N 1
ATOM 784 C CA . GLY A 1 93 ? 9.966 3.762 -4.470 1.00 94.62 93 GLY A CA 1
ATOM 785 C C . GLY A 1 93 ? 10.911 3.415 -3.321 1.00 94.62 93 GLY A C 1
ATOM 786 O O . GLY A 1 93 ? 10.471 3.218 -2.188 1.00 94.62 93 GLY A O 1
ATOM 787 N N . THR A 1 94 ? 12.219 3.415 -3.584 1.00 94.50 94 THR A N 1
ATOM 788 C CA . THR A 1 94 ? 13.254 3.198 -2.562 1.00 94.50 94 THR A CA 1
ATOM 789 C C . THR A 1 94 ? 13.246 4.290 -1.500 1.00 94.50 94 THR A C 1
ATOM 791 O O . THR A 1 94 ? 13.321 3.990 -0.309 1.00 94.50 94 THR A O 1
ATOM 794 N N . ASP A 1 95 ? 13.139 5.550 -1.911 1.00 92.81 95 ASP A N 1
ATOM 795 C CA . ASP A 1 95 ? 13.148 6.683 -0.988 1.00 92.81 95 ASP A CA 1
ATOM 796 C C . ASP A 1 95 ? 11.909 6.669 -0.081 1.00 92.81 95 ASP A C 1
ATOM 798 O O . ASP A 1 95 ? 12.040 6.798 1.138 1.00 92.81 95 ASP A O 1
ATOM 802 N N . HIS A 1 96 ? 10.726 6.390 -0.636 1.00 92.56 96 HIS A N 1
ATOM 803 C CA . HIS A 1 96 ? 9.508 6.218 0.156 1.00 92.56 96 HIS A CA 1
ATOM 804 C C . HIS A 1 96 ? 9.572 5.006 1.089 1.00 92.56 96 HIS A C 1
ATOM 806 O O . HIS A 1 96 ? 9.234 5.122 2.266 1.00 92.56 96 HIS A O 1
ATOM 812 N N . LEU A 1 97 ? 10.074 3.861 0.617 1.00 90.69 97 LEU A N 1
ATOM 813 C CA . LEU A 1 97 ? 10.241 2.673 1.455 1.00 90.69 97 LEU A CA 1
ATOM 814 C C . LEU A 1 97 ? 11.175 2.950 2.643 1.00 90.69 97 LEU A C 1
ATOM 816 O O . LEU A 1 97 ? 10.892 2.540 3.769 1.00 90.69 97 LEU A O 1
ATOM 820 N N . ASN A 1 98 ? 12.279 3.662 2.412 1.00 89.00 98 ASN A N 1
ATOM 821 C CA . ASN A 1 98 ? 13.206 4.059 3.468 1.00 89.00 98 ASN A CA 1
ATOM 822 C C . ASN A 1 98 ? 12.561 5.030 4.460 1.00 89.00 98 ASN A C 1
ATOM 824 O O . ASN A 1 98 ? 12.754 4.875 5.665 1.00 89.00 98 ASN A O 1
ATOM 828 N N . GLN A 1 99 ? 11.770 5.987 3.974 1.00 85.94 99 GLN A N 1
ATOM 829 C CA . GLN A 1 99 ? 11.071 6.948 4.822 1.00 85.94 99 GLN A CA 1
ATOM 830 C C . GLN A 1 99 ? 10.010 6.274 5.704 1.00 85.94 99 GLN A C 1
ATOM 832 O O . GLN A 1 99 ? 10.001 6.491 6.916 1.00 85.94 99 GLN A O 1
ATOM 837 N N . GLY A 1 100 ? 9.181 5.390 5.136 1.00 86.25 100 GLY A N 1
ATOM 838 C CA . GLY A 1 100 ? 8.214 4.594 5.899 1.00 86.25 100 GLY A CA 1
ATOM 839 C C . GLY A 1 100 ? 8.901 3.721 6.953 1.00 86.25 100 GLY A C 1
ATOM 840 O O . GLY A 1 100 ? 8.511 3.723 8.122 1.00 86.25 100 GLY A O 1
ATOM 841 N N . ASN A 1 101 ? 10.006 3.060 6.580 1.00 84.75 101 ASN A N 1
ATOM 842 C CA . ASN A 1 101 ? 10.821 2.280 7.513 1.00 84.75 101 ASN A CA 1
ATOM 843 C C . ASN A 1 101 ? 11.420 3.142 8.625 1.00 84.75 101 ASN A C 1
ATOM 845 O O . ASN A 1 101 ? 11.492 2.681 9.763 1.00 84.75 101 ASN A O 1
ATOM 849 N N . TYR A 1 102 ? 11.870 4.358 8.318 1.00 80.38 102 TYR A N 1
ATOM 850 C CA . TYR A 1 102 ? 12.400 5.286 9.309 1.00 80.38 102 TYR A CA 1
ATOM 851 C C . TYR A 1 102 ? 11.313 5.694 10.304 1.00 80.38 102 TYR A C 1
ATOM 853 O O . TYR A 1 102 ? 11.519 5.536 11.501 1.00 80.38 102 TYR A O 1
ATOM 861 N N . ILE A 1 103 ? 10.140 6.124 9.833 1.00 79.69 103 ILE A N 1
ATOM 862 C CA . ILE A 1 103 ? 9.010 6.532 10.684 1.00 79.69 103 ILE A CA 1
ATOM 863 C C . ILE A 1 103 ? 8.558 5.371 11.577 1.00 79.69 103 ILE A C 1
ATOM 865 O O . ILE A 1 103 ? 8.481 5.510 12.799 1.00 79.69 103 ILE A O 1
ATOM 869 N N . PHE A 1 104 ? 8.348 4.193 10.987 1.00 73.44 104 PHE A N 1
ATOM 870 C CA . PHE A 1 104 ? 7.873 3.023 11.719 1.00 73.44 104 PHE A CA 1
ATOM 871 C C . PHE A 1 104 ? 8.922 2.461 12.693 1.00 73.44 104 PHE A C 1
ATOM 873 O O . PHE A 1 104 ? 8.588 2.076 13.814 1.00 73.44 104 PHE A O 1
ATOM 880 N N . ASN A 1 105 ? 10.208 2.433 12.315 1.00 67.44 105 ASN A N 1
ATOM 881 C CA . ASN A 1 105 ? 11.277 1.943 13.193 1.00 67.44 105 ASN A CA 1
ATOM 882 C C . ASN A 1 105 ? 11.819 3.001 14.162 1.00 67.44 105 ASN A C 1
ATOM 884 O O . ASN A 1 105 ? 12.468 2.615 15.133 1.00 67.44 105 ASN A O 1
ATOM 888 N N . TRP A 1 106 ? 11.567 4.302 13.983 1.00 47.28 106 TRP A N 1
ATOM 889 C CA . TRP A 1 106 ? 11.987 5.333 14.943 1.00 47.28 106 TRP A CA 1
ATOM 890 C C . TRP A 1 106 ? 11.382 5.090 16.335 1.00 47.28 106 TRP A C 1
ATOM 892 O O . TRP A 1 106 ? 12.053 5.319 17.341 1.00 47.28 106 TRP A O 1
ATOM 902 N N . SER A 1 107 ? 10.208 4.448 16.411 1.00 49.59 107 SER A N 1
ATOM 903 C CA . SER A 1 107 ? 9.635 3.902 17.654 1.00 49.59 107 SER A CA 1
ATOM 904 C C . SER A 1 107 ? 10.589 2.967 18.434 1.00 49.59 107 SER A C 1
ATOM 906 O O . SER A 1 107 ? 10.425 2.809 19.646 1.00 49.59 107 SER A O 1
ATOM 908 N N . ARG A 1 108 ? 11.576 2.345 17.769 1.00 41.75 108 ARG A N 1
ATOM 909 C CA . ARG A 1 108 ? 12.610 1.475 18.362 1.00 41.75 108 ARG A CA 1
ATOM 910 C C . ARG A 1 108 ? 13.951 2.175 18.613 1.00 41.75 108 ARG A C 1
ATOM 912 O O . ARG A 1 108 ? 14.743 1.657 19.397 1.00 41.75 108 ARG A O 1
ATOM 919 N N . TYR A 1 109 ? 14.222 3.316 17.972 1.00 39.62 109 TYR A N 1
ATOM 920 C CA . TYR A 1 109 ? 15.497 4.050 18.072 1.00 39.62 109 TYR A CA 1
ATOM 921 C C . TYR A 1 109 ? 15.512 5.136 19.158 1.00 39.62 109 TYR A C 1
ATOM 923 O O . TYR A 1 109 ? 16.475 5.897 19.267 1.00 39.62 109 TYR A O 1
ATOM 931 N N . THR A 1 110 ? 14.497 5.195 20.022 1.00 41.34 110 THR A N 1
ATOM 932 C CA . THR A 1 110 ? 14.585 5.944 21.279 1.00 41.34 110 THR A CA 1
ATOM 933 C C . THR A 1 110 ? 15.679 5.318 22.161 1.00 41.34 110 THR A C 1
ATOM 935 O O . THR A 1 110 ? 15.588 4.139 22.510 1.00 41.34 110 THR A O 1
ATOM 938 N N . PRO A 1 111 ? 16.743 6.058 22.530 1.00 38.31 111 PRO A N 1
ATOM 939 C CA . PRO A 1 111 ? 17.838 5.505 23.319 1.00 38.31 111 PRO A CA 1
ATOM 940 C C . PRO A 1 111 ? 17.335 5.002 24.680 1.00 38.31 111 PRO A C 1
ATOM 942 O O . PRO A 1 111 ? 16.574 5.695 25.357 1.00 38.31 111 PRO A O 1
ATOM 945 N N . LYS A 1 112 ? 17.824 3.824 25.104 1.00 46.53 112 LYS A N 1
ATOM 946 C CA . LYS A 1 112 ? 17.450 3.073 26.329 1.00 46.53 112 LYS A CA 1
ATOM 947 C C . LYS A 1 112 ? 17.438 3.873 27.650 1.00 46.53 112 LYS A C 1
ATOM 949 O O . LYS A 1 112 ? 16.944 3.364 28.649 1.00 46.53 112 LYS A O 1
ATOM 954 N N . ASN A 1 113 ? 17.957 5.104 27.672 1.00 40.19 113 ASN A N 1
ATOM 955 C CA . ASN A 1 113 ? 18.161 5.910 28.881 1.00 40.19 113 ASN A CA 1
ATOM 956 C C . ASN A 1 113 ? 17.205 7.099 29.058 1.00 40.19 113 ASN A C 1
ATOM 958 O O . ASN A 1 113 ? 17.375 7.874 29.997 1.00 40.19 113 ASN A O 1
ATOM 962 N N . LYS A 1 114 ? 16.168 7.243 28.230 1.00 37.94 114 LYS A N 1
ATOM 963 C CA . LYS A 1 114 ? 15.004 8.053 28.609 1.00 37.94 114 LYS A CA 1
ATOM 964 C C . LYS A 1 114 ? 13.854 7.096 28.866 1.00 37.94 114 LYS A C 1
ATOM 966 O O . LYS A 1 114 ? 13.412 6.415 27.947 1.00 37.94 114 LYS A O 1
ATOM 971 N N . LYS A 1 115 ? 13.400 7.025 30.127 1.00 34.16 115 LYS A N 1
ATOM 972 C CA . LYS A 1 115 ? 12.120 6.399 30.478 1.00 34.16 115 LYS A CA 1
ATOM 973 C C . LYS A 1 115 ? 11.108 6.850 29.440 1.00 34.16 115 LYS A C 1
ATOM 975 O O . LYS A 1 115 ? 10.981 8.050 29.202 1.00 34.16 115 LYS A O 1
ATOM 980 N N . TYR A 1 116 ? 10.478 5.878 28.799 1.00 43.09 116 TYR A N 1
ATOM 981 C CA . TYR A 1 116 ? 9.441 6.096 27.818 1.00 43.09 116 TYR A CA 1
ATOM 982 C C . TYR A 1 116 ? 8.451 7.142 28.333 1.00 43.09 116 TYR A C 1
ATOM 984 O O . TYR A 1 116 ? 7.608 6.845 29.171 1.00 43.09 116 TYR A O 1
ATOM 992 N N . HIS A 1 117 ? 8.527 8.359 27.811 1.00 34.53 117 HIS A N 1
ATOM 993 C CA . HIS A 1 117 ? 7.329 9.160 27.664 1.00 34.53 117 HIS A CA 1
ATOM 994 C C . HIS A 1 117 ? 6.802 8.859 26.266 1.00 34.53 117 HIS A C 1
ATOM 996 O O . HIS A 1 117 ? 6.797 9.704 25.380 1.00 34.53 117 HIS A O 1
ATOM 1002 N N . PHE A 1 118 ? 6.376 7.605 26.071 1.00 38.00 118 PHE A N 1
ATOM 1003 C CA . PHE A 1 118 ? 5.184 7.412 25.269 1.00 38.00 118 PHE A CA 1
ATOM 1004 C C . PHE A 1 118 ? 4.122 8.190 26.038 1.00 38.00 118 PHE A C 1
ATOM 1006 O O . PHE A 1 118 ? 3.778 7.798 27.153 1.00 38.00 118 PHE A O 1
ATOM 1013 N N . ASP A 1 119 ? 3.647 9.321 25.527 1.00 39.47 119 ASP A N 1
ATOM 1014 C CA . ASP A 1 119 ? 2.315 9.717 25.955 1.00 39.47 119 ASP A CA 1
ATOM 1015 C C . ASP A 1 119 ? 1.385 8.671 25.325 1.00 39.47 119 ASP A C 1
ATOM 1017 O O . ASP A 1 119 ? 1.042 8.726 24.146 1.00 39.47 119 ASP A O 1
ATOM 1021 N N . VAL A 1 120 ? 1.092 7.627 26.110 1.00 38.69 120 VAL A N 1
ATOM 1022 C CA . VAL A 1 120 ? 0.297 6.425 25.783 1.00 38.69 120 VAL A CA 1
ATOM 1023 C C . VAL A 1 120 ? -1.171 6.788 25.489 1.00 38.69 120 VAL A C 1
ATOM 1025 O O . VAL A 1 120 ? -2.041 5.931 25.351 1.00 38.69 120 VAL A O 1
ATOM 1028 N N . ARG A 1 121 ? -1.488 8.076 25.348 1.00 41.94 121 ARG A N 1
ATOM 1029 C CA . ARG A 1 121 ? -2.792 8.587 24.942 1.00 41.94 121 ARG A CA 1
ATOM 1030 C C . ARG A 1 121 ? -3.005 8.424 23.433 1.00 41.94 121 ARG A C 1
ATOM 1032 O O . ARG A 1 121 ? -3.124 9.416 22.739 1.00 41.94 121 ARG A O 1
ATOM 1039 N N . LYS A 1 122 ? -3.042 7.173 22.949 1.00 49.47 122 LYS A N 1
ATOM 1040 C CA . LYS A 1 122 ? -3.636 6.629 21.695 1.00 49.47 122 LYS A CA 1
ATOM 1041 C C . LYS A 1 122 ? -3.416 7.325 20.324 1.00 49.47 122 LYS A C 1
ATOM 1043 O O . LYS A 1 122 ? -3.605 6.651 19.321 1.00 49.47 122 LYS A O 1
ATOM 1048 N N . GLY A 1 123 ? -2.978 8.580 20.228 1.00 55.28 123 GLY A N 1
ATOM 1049 C CA . GLY A 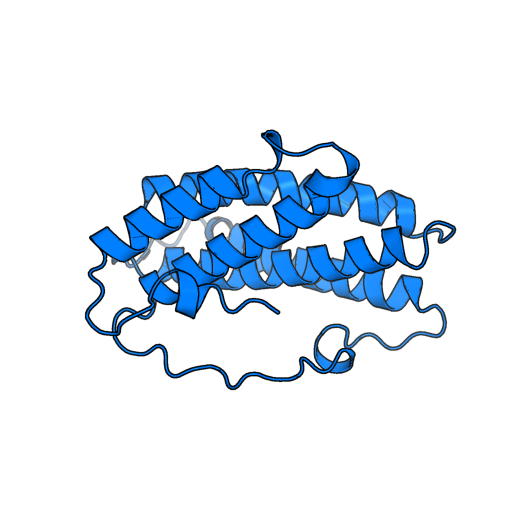1 123 ? -2.830 9.331 18.974 1.00 55.28 123 GLY A CA 1
ATOM 1050 C C . GLY A 1 123 ? -1.462 9.183 18.306 1.00 55.28 123 GLY A C 1
ATOM 1051 O O . GLY A 1 123 ? -1.395 9.035 17.095 1.00 55.28 123 GLY A O 1
ATOM 1052 N N . SER A 1 124 ? -0.363 9.132 19.073 1.00 67.19 124 SER A N 1
ATOM 1053 C CA . SER A 1 124 ? 0.991 9.099 18.485 1.00 67.19 124 SER A CA 1
ATOM 1054 C C . SER A 1 124 ? 1.278 7.829 17.680 1.00 67.19 124 SER A C 1
ATOM 1056 O O . SER A 1 124 ? 1.953 7.917 16.664 1.00 67.19 124 SER A O 1
ATOM 1058 N N . LEU A 1 125 ? 0.786 6.660 18.108 1.00 71.31 125 LEU A N 1
ATOM 1059 C CA . LEU A 1 125 ? 1.059 5.398 17.410 1.00 71.31 125 LEU A CA 1
ATOM 1060 C C . LEU A 1 125 ? 0.270 5.286 16.103 1.00 71.31 125 LEU A C 1
ATOM 1062 O O . LEU A 1 125 ? 0.827 4.863 15.096 1.00 71.31 125 LEU A O 1
ATOM 1066 N N . LEU A 1 126 ? -1.012 5.662 16.127 1.00 72.25 126 LEU A N 1
ATOM 1067 C CA . LEU A 1 126 ? -1.876 5.625 14.947 1.00 72.25 126 LEU A CA 1
ATOM 1068 C C . LEU A 1 126 ? -1.403 6.617 13.893 1.00 72.25 126 LEU A C 1
ATOM 1070 O O . LEU A 1 126 ? -1.301 6.244 12.732 1.00 72.25 126 LEU A O 1
ATOM 1074 N N . ARG A 1 127 ? -1.001 7.815 14.321 1.00 74.75 127 ARG A N 1
ATOM 1075 C CA . ARG A 1 127 ? -0.387 8.810 13.448 1.00 74.75 127 ARG A CA 1
ATOM 1076 C C . ARG A 1 127 ? 0.876 8.292 12.772 1.00 74.75 127 ARG A C 1
ATOM 1078 O O . ARG A 1 127 ? 0.993 8.320 11.556 1.00 74.75 127 ARG A O 1
ATOM 1085 N N . THR A 1 128 ? 1.813 7.755 13.553 1.00 78.06 128 THR A N 1
ATOM 1086 C CA . THR A 1 128 ? 3.050 7.166 13.014 1.00 78.06 128 THR A CA 1
ATOM 1087 C C . THR A 1 128 ? 2.758 5.983 12.087 1.00 78.06 128 THR A C 1
ATOM 1089 O O . THR A 1 128 ? 3.452 5.798 11.091 1.00 78.06 128 THR A O 1
ATOM 1092 N N . ALA A 1 129 ? 1.736 5.179 12.393 1.00 78.81 129 ALA A N 1
ATOM 1093 C CA . ALA A 1 129 ? 1.299 4.090 11.530 1.00 78.81 129 ALA A CA 1
ATOM 1094 C C . ALA A 1 129 ? 0.715 4.608 10.206 1.00 78.81 129 ALA A C 1
ATOM 1096 O O . ALA A 1 129 ? 1.081 4.078 9.162 1.00 78.81 129 ALA A O 1
ATOM 1097 N N . SER A 1 130 ? -0.124 5.646 10.263 1.00 81.06 130 SER A N 1
ATOM 1098 C CA . SER A 1 130 ? -0.737 6.322 9.116 1.00 81.06 130 SER A CA 1
ATOM 1099 C C . SER A 1 130 ? 0.326 6.927 8.195 1.00 81.06 130 SER A C 1
ATOM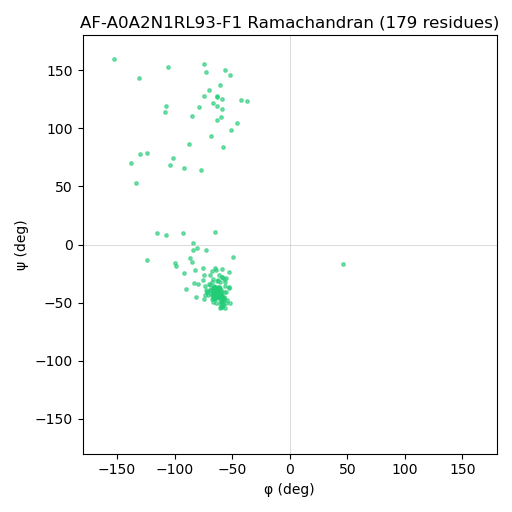 1101 O O . SER A 1 130 ? 0.429 6.540 7.034 1.00 81.06 130 SER A O 1
ATOM 1103 N N . GLU A 1 131 ? 1.217 7.762 8.744 1.00 82.81 131 GLU A N 1
ATOM 1104 C CA . GLU A 1 131 ? 2.314 8.408 8.006 1.00 82.81 131 GLU A CA 1
ATOM 1105 C C . GLU A 1 131 ? 3.262 7.376 7.361 1.00 82.81 131 GLU A C 1
ATOM 1107 O O . GLU A 1 131 ? 3.706 7.532 6.223 1.00 82.81 131 GLU A O 1
ATOM 1112 N N . ALA A 1 132 ? 3.581 6.283 8.063 1.00 86.38 132 ALA A N 1
ATOM 1113 C CA . ALA A 1 132 ? 4.404 5.220 7.491 1.00 86.38 132 ALA A CA 1
ATOM 1114 C C . ALA A 1 132 ? 3.677 4.448 6.378 1.00 86.38 132 ALA A C 1
ATOM 1116 O O . ALA A 1 132 ? 4.308 4.089 5.381 1.00 86.38 132 ALA A O 1
ATOM 1117 N N . LEU A 1 133 ? 2.374 4.191 6.539 1.00 87.25 133 LEU A N 1
ATOM 1118 C CA . LEU A 1 133 ? 1.573 3.471 5.554 1.00 87.25 133 LEU A CA 1
ATOM 1119 C C . LEU A 1 133 ? 1.423 4.270 4.258 1.00 87.25 133 LEU A C 1
ATOM 1121 O O . LEU A 1 133 ? 1.603 3.681 3.197 1.00 87.25 133 LEU A O 1
ATOM 1125 N N . GLU A 1 134 ? 1.218 5.589 4.332 1.00 87.62 134 GLU A N 1
ATOM 1126 C CA . GLU A 1 134 ? 1.219 6.478 3.161 1.00 87.62 134 GLU A CA 1
ATOM 1127 C C . GLU A 1 134 ? 2.500 6.274 2.334 1.00 87.62 134 GLU A C 1
ATOM 1129 O O . GLU A 1 134 ? 2.459 5.983 1.136 1.00 87.62 134 GLU A O 1
ATOM 1134 N N . HIS A 1 135 ? 3.666 6.318 2.985 1.00 90.50 135 HIS A N 1
ATOM 1135 C CA . HIS A 1 135 ? 4.938 6.074 2.311 1.00 90.50 135 HIS A CA 1
ATOM 1136 C C . HIS A 1 135 ? 5.051 4.666 1.718 1.00 90.50 135 HIS A C 1
ATOM 1138 O O . HIS A 1 135 ? 5.575 4.512 0.613 1.00 90.50 135 HIS A O 1
ATOM 1144 N N . TYR A 1 136 ? 4.552 3.632 2.393 1.00 91.81 136 TYR A N 1
ATOM 1145 C CA . TYR A 1 136 ? 4.537 2.290 1.814 1.00 91.81 136 TYR A CA 1
ATOM 1146 C C . TYR A 1 136 ? 3.606 2.190 0.605 1.00 91.81 136 TYR A C 1
ATOM 1148 O O . TYR A 1 136 ? 3.989 1.559 -0.379 1.00 91.81 136 TYR A O 1
ATOM 1156 N N . THR A 1 137 ? 2.441 2.843 0.624 1.00 91.81 137 THR A N 1
ATOM 1157 C CA . THR A 1 137 ? 1.515 2.909 -0.517 1.00 91.81 137 THR A CA 1
ATOM 1158 C C . THR A 1 137 ? 2.190 3.564 -1.722 1.00 91.81 137 THR A C 1
ATOM 1160 O O . THR A 1 137 ? 2.130 3.039 -2.837 1.00 91.81 137 THR A O 1
ATOM 1163 N N . LEU A 1 138 ? 2.900 4.677 -1.512 1.00 92.25 138 LEU A N 1
ATOM 1164 C CA . LEU A 1 138 ? 3.662 5.353 -2.568 1.00 92.25 138 LEU A CA 1
ATOM 1165 C C . LEU A 1 138 ? 4.797 4.484 -3.114 1.00 92.25 138 LEU A C 1
ATOM 1167 O O . LEU A 1 138 ? 4.968 4.378 -4.332 1.00 92.25 138 LEU A O 1
ATOM 1171 N N . ALA A 1 139 ? 5.534 3.813 -2.227 1.00 94.94 139 ALA A N 1
ATOM 1172 C CA . ALA A 1 139 ? 6.571 2.870 -2.620 1.00 94.94 139 ALA A CA 1
ATOM 1173 C C . ALA A 1 139 ? 5.997 1.719 -3.459 1.00 94.94 139 ALA A C 1
ATOM 1175 O O . ALA A 1 139 ? 6.542 1.391 -4.513 1.00 94.94 139 ALA A O 1
ATOM 1176 N N . TYR A 1 140 ? 4.863 1.154 -3.039 1.00 95.69 140 TYR A N 1
ATOM 1177 C CA . TYR A 1 140 ? 4.178 0.082 -3.754 1.00 95.69 140 TYR A CA 1
ATOM 1178 C C . TYR A 1 140 ? 3.762 0.520 -5.163 1.00 95.69 140 TYR A C 1
ATOM 1180 O O . TYR A 1 140 ? 4.072 -0.166 -6.136 1.00 95.69 140 TYR A O 1
ATOM 1188 N N . LYS A 1 141 ? 3.145 1.705 -5.298 1.00 94.56 141 LYS A N 1
ATOM 1189 C CA . LYS A 1 141 ? 2.766 2.295 -6.597 1.00 94.56 141 LYS A CA 1
ATOM 1190 C C . LYS A 1 141 ? 3.975 2.459 -7.525 1.00 94.56 141 LYS A C 1
ATOM 1192 O O . LYS A 1 141 ? 3.899 2.085 -8.697 1.00 94.56 141 LYS A O 1
ATOM 1197 N N . ALA A 1 142 ? 5.096 2.963 -7.005 1.00 95.69 142 ALA A N 1
ATOM 1198 C CA . ALA A 1 142 ? 6.347 3.099 -7.752 1.00 95.69 142 ALA A CA 1
ATOM 1199 C C . ALA A 1 142 ? 6.867 1.749 -8.273 1.00 95.69 142 ALA A C 1
ATOM 1201 O O . ALA A 1 142 ? 7.098 1.598 -9.473 1.00 95.69 142 ALA A O 1
ATOM 1202 N N . TYR A 1 143 ? 7.022 0.751 -7.402 1.00 97.31 143 TYR A N 1
ATOM 1203 C CA . TYR A 1 143 ? 7.544 -0.558 -7.807 1.00 97.31 143 TYR A CA 1
ATOM 1204 C C . TYR A 1 143 ? 6.593 -1.300 -8.751 1.00 97.31 143 TYR A C 1
ATOM 1206 O O . TYR A 1 143 ? 7.043 -1.886 -9.736 1.00 97.31 143 TYR A O 1
ATOM 1214 N N . MET A 1 144 ? 5.277 -1.202 -8.531 1.00 95.81 144 MET A N 1
ATOM 1215 C CA . MET A 1 144 ? 4.269 -1.711 -9.466 1.00 95.81 144 MET A CA 1
ATOM 1216 C C . MET A 1 144 ? 4.429 -1.091 -10.855 1.00 95.81 144 MET A C 1
ATOM 1218 O O . MET A 1 144 ? 4.341 -1.798 -11.862 1.00 95.81 144 MET A O 1
ATOM 1222 N N . LYS A 1 145 ? 4.709 0.217 -10.939 1.00 95.44 145 LYS A N 1
ATOM 1223 C CA . LYS A 1 145 ? 4.973 0.899 -12.212 1.00 95.44 145 LYS A CA 1
ATOM 1224 C C . LYS A 1 145 ? 6.231 0.360 -12.893 1.00 95.44 145 LYS A C 1
ATOM 1226 O O . LYS A 1 145 ? 6.196 0.130 -14.101 1.00 95.44 145 LYS A O 1
ATOM 1231 N N . VAL A 1 146 ? 7.306 0.099 -12.141 1.00 96.88 146 VAL A N 1
ATOM 1232 C CA . VAL A 1 146 ? 8.525 -0.531 -12.681 1.00 96.88 146 VAL A CA 1
ATOM 1233 C C . VAL A 1 146 ? 8.199 -1.899 -13.280 1.00 96.88 146 VAL A C 1
ATOM 1235 O O . VAL A 1 146 ? 8.485 -2.130 -14.452 1.00 96.88 146 VAL A O 1
ATOM 1238 N N . CYS A 1 147 ? 7.554 -2.783 -12.517 1.00 95.88 147 CYS A N 1
ATOM 1239 C CA . CYS A 1 147 ? 7.275 -4.150 -12.959 1.00 95.88 147 CYS A CA 1
ATOM 1240 C C . CYS A 1 147 ? 6.287 -4.213 -14.136 1.00 95.88 147 CYS A C 1
ATOM 1242 O O . CYS A 1 147 ? 6.461 -5.039 -15.027 1.00 95.88 147 CYS A O 1
ATOM 1244 N N . SER A 1 148 ? 5.267 -3.351 -14.157 1.00 94.50 148 SER A N 1
ATOM 1245 C CA . SER A 1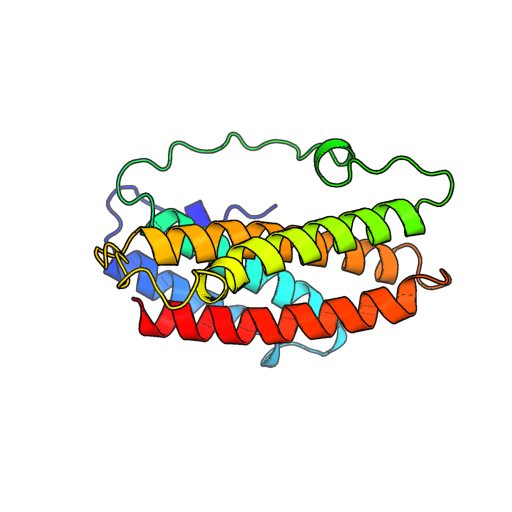 148 ? 4.230 -3.358 -15.202 1.00 94.50 148 SER A CA 1
ATOM 1246 C C . SER A 1 148 ? 4.651 -2.635 -16.481 1.00 94.50 148 SER A C 1
ATOM 1248 O O . SER A 1 148 ? 4.428 -3.138 -17.577 1.00 94.50 148 SER A O 1
ATOM 1250 N N . SER A 1 149 ? 5.256 -1.450 -16.357 1.00 96.19 149 SER A N 1
ATOM 1251 C CA . SER A 1 149 ? 5.581 -0.595 -17.507 1.00 96.19 149 SER A CA 1
ATOM 1252 C C . SER A 1 149 ? 6.984 -0.857 -18.058 1.00 96.19 149 SER A C 1
ATOM 1254 O O . SER A 1 149 ? 7.232 -0.598 -19.233 1.00 96.19 149 SER A O 1
ATOM 1256 N N . TYR A 1 150 ? 7.897 -1.388 -17.235 1.00 96.31 150 TYR A N 1
ATOM 1257 C CA . TYR A 1 150 ? 9.299 -1.623 -17.596 1.00 96.31 150 TYR A CA 1
ATOM 1258 C C . TYR A 1 150 ? 9.798 -3.025 -17.183 1.00 96.31 150 TYR A C 1
ATOM 1260 O O . TYR A 1 150 ? 10.852 -3.136 -16.553 1.00 96.31 150 TYR A O 1
ATOM 1268 N N . PRO A 1 151 ? 9.105 -4.120 -17.557 1.00 95.50 151 PRO A N 1
ATOM 1269 C CA . PRO A 1 151 ? 9.444 -5.474 -17.101 1.00 95.50 151 PRO A CA 1
ATOM 1270 C C . PRO A 1 151 ? 10.844 -5.950 -17.528 1.00 95.50 151 PRO A C 1
ATOM 1272 O O . PRO A 1 151 ? 11.441 -6.781 -16.853 1.00 95.50 151 PRO A O 1
ATOM 1275 N N . GLY A 1 152 ? 11.387 -5.421 -18.631 1.00 95.88 152 GLY A N 1
ATOM 1276 C CA . GLY A 1 152 ? 12.747 -5.721 -19.101 1.00 95.88 152 GLY A CA 1
ATOM 1277 C C . GLY A 1 152 ? 13.853 -4.884 -18.444 1.00 95.88 152 GLY A C 1
ATOM 1278 O O . GLY A 1 152 ? 15.014 -5.006 -18.828 1.00 95.88 152 GLY A O 1
ATOM 1279 N N . SER A 1 153 ? 13.511 -3.998 -17.505 1.00 96.50 153 SER A N 1
ATOM 1280 C CA . SER A 1 153 ? 14.488 -3.168 -16.802 1.00 96.50 153 SER A CA 1
ATOM 1281 C C . SER A 1 153 ? 15.299 -3.982 -15.794 1.00 96.50 153 SER A C 1
ATOM 1283 O O . SER A 1 153 ? 14.776 -4.884 -15.140 1.00 96.50 153 SER A O 1
ATOM 1285 N N . ILE A 1 154 ? 16.556 -3.583 -15.575 1.00 97.38 154 ILE A N 1
ATOM 1286 C CA . ILE A 1 154 ? 17.410 -4.140 -14.515 1.00 97.38 154 ILE A CA 1
ATOM 1287 C C . ILE A 1 154 ? 16.807 -3.963 -13.110 1.00 97.38 154 ILE A C 1
ATOM 1289 O O . ILE A 1 154 ? 17.153 -4.703 -12.196 1.00 97.38 154 ILE A O 1
ATOM 1293 N N . TRP A 1 155 ? 15.887 -3.006 -12.943 1.00 97.50 155 TRP A N 1
ATOM 1294 C CA . TRP A 1 155 ? 15.238 -2.693 -11.669 1.00 97.50 155 TRP A CA 1
ATOM 1295 C C . TRP A 1 155 ? 13.999 -3.549 -11.386 1.00 97.50 155 TRP A C 1
ATOM 1297 O O . TRP A 1 155 ? 13.491 -3.525 -10.266 1.00 97.50 155 TRP A O 1
ATOM 1307 N N . ALA A 1 156 ? 13.488 -4.295 -12.372 1.00 96.88 156 ALA A N 1
ATOM 1308 C CA . ALA A 1 156 ? 12.217 -5.010 -12.248 1.00 96.88 156 ALA A CA 1
ATOM 1309 C C . ALA A 1 156 ? 12.271 -6.151 -11.221 1.00 96.88 156 ALA A C 1
ATOM 1311 O O . ALA A 1 156 ? 11.322 -6.328 -10.459 1.00 96.88 156 ALA A O 1
ATOM 1312 N N . ALA A 1 157 ? 13.385 -6.888 -11.165 1.00 96.81 157 ALA A N 1
ATOM 1313 C CA . ALA A 1 157 ? 13.558 -7.997 -10.228 1.00 96.81 157 ALA A CA 1
ATOM 1314 C C . ALA A 1 157 ? 13.616 -7.518 -8.767 1.00 96.81 157 ALA A C 1
ATOM 1316 O O . ALA A 1 157 ? 12.858 -8.012 -7.939 1.00 96.81 157 ALA A O 1
ATOM 1317 N N . ASP A 1 158 ? 14.442 -6.510 -8.459 1.00 97.25 158 ASP A N 1
ATOM 1318 C CA . ASP A 1 158 ? 14.506 -5.954 -7.097 1.00 97.25 158 ASP A CA 1
ATOM 1319 C C . ASP A 1 158 ? 13.177 -5.288 -6.710 1.00 97.25 158 ASP A C 1
ATOM 1321 O O . ASP A 1 158 ? 12.665 -5.527 -5.620 1.00 97.25 158 ASP A O 1
ATOM 1325 N N . SER A 1 159 ? 12.542 -4.553 -7.634 1.00 97.56 159 SER A N 1
ATOM 1326 C CA . SER A 1 159 ? 11.210 -3.968 -7.403 1.00 97.56 159 SER A CA 1
ATOM 1327 C C . SER A 1 159 ? 10.183 -5.028 -6.999 1.00 97.56 159 SER A C 1
ATOM 1329 O O . SER A 1 159 ? 9.404 -4.802 -6.075 1.00 97.56 159 SER A O 1
ATOM 1331 N N . LEU A 1 160 ? 10.215 -6.207 -7.628 1.00 96.56 160 LEU A N 1
ATOM 1332 C CA . LEU A 1 160 ? 9.349 -7.329 -7.270 1.00 96.56 160 LEU A CA 1
ATOM 1333 C C . LEU A 1 160 ? 9.614 -7.834 -5.844 1.00 96.56 160 LEU A C 1
ATOM 1335 O O . LEU A 1 160 ? 8.674 -8.099 -5.096 1.00 96.56 160 LEU A O 1
ATOM 1339 N N . GLU A 1 161 ? 10.880 -7.929 -5.435 1.00 96.06 161 GLU A N 1
ATOM 1340 C CA . GLU A 1 161 ? 11.234 -8.286 -4.058 1.00 96.06 161 GLU A CA 1
ATOM 1341 C C . GLU A 1 161 ? 10.743 -7.239 -3.048 1.00 96.06 161 GLU A C 1
ATOM 1343 O O . GLU A 1 161 ? 10.238 -7.601 -1.980 1.00 96.06 161 GLU A O 1
ATOM 1348 N N . LYS A 1 162 ? 10.833 -5.944 -3.384 1.00 96.12 1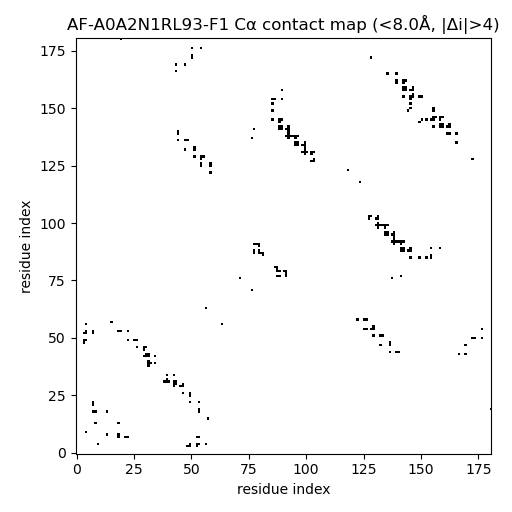62 LYS A N 1
ATOM 1349 C CA . LYS A 1 162 ? 10.311 -4.862 -2.534 1.00 96.12 162 LYS A CA 1
ATOM 1350 C C . LYS A 1 162 ? 8.790 -4.884 -2.431 1.00 96.12 162 LYS A C 1
ATOM 1352 O O . LYS A 1 162 ? 8.280 -4.641 -1.339 1.00 96.12 162 LYS A O 1
ATOM 1357 N N . LEU A 1 163 ? 8.071 -5.218 -3.505 1.00 96.12 163 LEU A N 1
ATOM 1358 C CA . LEU A 1 163 ? 6.618 -5.420 -3.455 1.00 96.12 163 LEU A CA 1
ATOM 1359 C C . LEU A 1 163 ? 6.261 -6.519 -2.451 1.00 96.12 163 LEU A C 1
ATOM 1361 O O . LEU A 1 163 ? 5.510 -6.263 -1.514 1.00 96.12 163 LEU A O 1
ATOM 1365 N N . ASN A 1 164 ? 6.898 -7.687 -2.563 1.00 93.38 164 ASN A N 1
ATOM 1366 C CA . ASN A 1 164 ? 6.664 -8.808 -1.647 1.00 93.38 164 ASN A CA 1
ATOM 1367 C C . ASN A 1 164 ? 6.998 -8.448 -0.182 1.00 93.38 164 ASN A C 1
ATOM 1369 O O . ASN A 1 164 ? 6.397 -8.974 0.756 1.00 93.38 164 ASN A O 1
ATOM 1373 N N . LEU A 1 165 ? 7.986 -7.572 0.046 1.00 91.38 165 LEU A N 1
ATOM 1374 C CA . LEU A 1 165 ? 8.302 -7.057 1.381 1.00 91.38 165 LEU A CA 1
ATOM 1375 C C . LEU A 1 165 ? 7.180 -6.163 1.922 1.00 91.38 165 LEU A C 1
ATOM 1377 O O . LEU A 1 165 ? 6.790 -6.319 3.078 1.00 91.38 165 LEU A O 1
ATOM 1381 N N . ILE A 1 166 ? 6.683 -5.230 1.108 1.00 92.12 166 ILE A N 1
ATOM 1382 C CA . ILE A 1 166 ? 5.618 -4.302 1.501 1.00 92.12 166 ILE A CA 1
ATOM 1383 C C . ILE A 1 166 ? 4.307 -5.055 1.762 1.00 92.12 166 ILE A C 1
ATOM 1385 O O . ILE A 1 166 ? 3.630 -4.746 2.736 1.00 92.12 166 ILE A O 1
ATOM 1389 N N . GLU A 1 167 ? 3.989 -6.090 0.984 1.00 91.19 167 GLU A N 1
ATOM 1390 C CA . GLU A 1 167 ? 2.808 -6.946 1.202 1.00 91.19 167 GLU A CA 1
ATOM 1391 C C . GLU A 1 167 ? 2.832 -7.586 2.597 1.00 91.19 167 GLU A C 1
ATOM 1393 O O . GLU A 1 167 ? 1.892 -7.434 3.375 1.00 91.19 167 GLU A O 1
ATOM 1398 N N . LYS A 1 168 ? 3.972 -8.170 2.988 1.00 86.56 168 LYS A N 1
ATOM 1399 C CA . LYS A 1 168 ? 4.172 -8.716 4.344 1.00 86.56 168 LYS A CA 1
ATOM 1400 C C . LYS A 1 168 ? 4.078 -7.657 5.442 1.00 86.56 168 LYS A C 1
ATOM 1402 O O . LYS A 1 168 ? 3.739 -7.969 6.584 1.00 86.56 168 LYS A O 1
ATOM 1407 N N . LEU A 1 169 ? 4.449 -6.409 5.150 1.00 83.25 169 LEU A N 1
ATOM 1408 C CA . LEU A 1 169 ? 4.256 -5.307 6.093 1.00 83.25 169 LEU A CA 1
ATOM 1409 C C . LEU A 1 169 ? 2.769 -4.964 6.214 1.00 83.25 169 LEU A C 1
ATOM 1411 O O . LEU A 1 169 ? 2.294 -4.794 7.334 1.00 83.25 169 LEU A O 1
ATOM 1415 N N . ASN A 1 170 ? 2.036 -4.914 5.102 1.00 84.19 170 ASN A N 1
ATOM 1416 C CA . ASN A 1 170 ? 0.612 -4.587 5.080 1.00 84.19 170 ASN A CA 1
ATOM 1417 C C . ASN A 1 170 ? -0.245 -5.594 5.871 1.00 84.19 170 ASN A C 1
ATOM 1419 O O . ASN A 1 170 ? -1.155 -5.192 6.598 1.00 84.19 170 ASN A O 1
ATOM 1423 N N . GLU A 1 171 ? 0.094 -6.886 5.826 1.00 81.81 171 GLU A N 1
ATOM 1424 C CA . GLU A 1 171 ? -0.516 -7.910 6.692 1.00 81.81 171 GLU A CA 1
ATOM 1425 C C . GLU A 1 171 ? -0.390 -7.530 8.179 1.00 81.81 171 GLU A C 1
ATOM 1427 O O . GLU A 1 171 ? -1.374 -7.494 8.919 1.00 81.81 171 GLU A O 1
ATOM 1432 N N . ARG A 1 172 ? 0.814 -7.132 8.613 1.00 77.50 172 ARG A N 1
ATOM 1433 C CA . ARG A 1 172 ? 1.064 -6.710 10.003 1.00 77.50 172 ARG A CA 1
ATOM 1434 C C . ARG A 1 172 ? 0.318 -5.434 10.372 1.00 77.50 172 ARG A C 1
ATOM 1436 O O . ARG A 1 172 ? -0.117 -5.302 11.513 1.00 77.50 172 ARG A O 1
ATOM 1443 N N . TYR A 1 173 ? 0.192 -4.486 9.446 1.00 75.94 173 TYR A N 1
ATOM 1444 C CA . TYR A 1 173 ? -0.600 -3.275 9.671 1.00 75.94 173 TYR A CA 1
ATOM 1445 C C . TYR A 1 173 ? -2.075 -3.600 9.873 1.00 75.94 173 TYR A C 1
ATOM 1447 O O . TYR A 1 173 ? -2.679 -3.079 10.808 1.00 75.94 173 TYR A O 1
ATOM 1455 N N . SER A 1 174 ? -2.618 -4.511 9.067 1.00 78.81 174 SER A N 1
ATOM 1456 C CA . SER A 1 174 ? -3.998 -4.982 9.206 1.00 78.81 174 SER A CA 1
ATOM 1457 C C . SER A 1 174 ? -4.227 -5.594 10.596 1.00 78.81 174 SER A C 1
ATOM 1459 O O . SER A 1 174 ? -5.176 -5.219 11.283 1.00 78.81 174 SER A O 1
ATOM 1461 N N . GLU A 1 175 ? -3.295 -6.420 11.091 1.00 79.00 175 GLU A N 1
ATOM 1462 C CA . GLU A 1 175 ? -3.349 -6.945 12.466 1.00 79.00 175 GLU A CA 1
ATOM 1463 C C . GLU A 1 175 ? -3.276 -5.846 13.541 1.00 79.00 175 GLU A C 1
ATOM 1465 O O . GLU A 1 175 ? -3.959 -5.919 14.564 1.00 79.00 175 GLU A O 1
ATOM 1470 N N . ILE A 1 176 ? -2.421 -4.832 13.357 1.00 75.00 176 ILE A N 1
ATOM 1471 C CA . ILE A 1 176 ? -2.299 -3.708 14.298 1.00 75.00 176 ILE A CA 1
ATOM 1472 C C . ILE A 1 176 ? -3.619 -2.938 14.367 1.00 75.00 176 ILE A C 1
ATOM 1474 O O . ILE A 1 176 ? -4.088 -2.633 15.465 1.00 75.00 176 ILE A O 1
ATOM 1478 N N . ILE A 1 177 ? -4.232 -2.660 13.217 1.00 77.19 177 ILE A N 1
ATOM 1479 C CA . ILE A 1 177 ? -5.521 -1.975 13.119 1.00 77.19 177 ILE A CA 1
ATOM 1480 C C . ILE A 1 177 ? -6.612 -2.771 13.852 1.00 77.19 177 ILE A C 1
ATOM 1482 O O . ILE A 1 177 ? -7.356 -2.201 14.655 1.00 77.19 177 ILE A O 1
ATOM 1486 N N . GLU A 1 178 ? -6.668 -4.090 13.651 1.00 77.62 178 GLU A N 1
ATOM 1487 C CA . GLU A 1 178 ? -7.622 -4.971 14.336 1.00 77.62 178 GLU A CA 1
ATOM 1488 C C . GLU A 1 178 ? -7.432 -5.028 15.857 1.00 77.62 178 GLU A C 1
ATOM 1490 O O . GLU A 1 178 ? -8.405 -5.221 16.585 1.00 77.62 178 GLU A O 1
ATOM 1495 N N . ARG A 1 179 ? -6.197 -4.873 16.351 1.00 75.62 179 ARG A N 1
ATOM 1496 C CA . ARG A 1 179 ? -5.892 -4.885 17.792 1.00 75.62 179 ARG A CA 1
ATOM 1497 C C . ARG A 1 179 ? -6.114 -3.536 18.470 1.00 75.62 179 ARG A C 1
ATOM 1499 O O . ARG A 1 179 ? -6.410 -3.503 19.663 1.00 75.62 179 ARG A O 1
ATOM 1506 N N . LEU A 1 180 ? -5.887 -2.433 17.756 1.00 65.69 180 LEU A N 1
ATOM 1507 C CA . LEU A 1 180 ? -5.988 -1.076 18.305 1.00 65.69 180 LEU A CA 1
ATOM 1508 C C . LEU A 1 180 ? -7.422 -0.544 18.334 1.00 65.69 180 LEU A C 1
ATOM 1510 O O . LEU A 1 180 ? -7.698 0.372 19.117 1.00 65.69 180 LEU A O 1
ATOM 1514 N N . THR A 1 181 ? -8.306 -1.103 17.506 1.00 58.47 181 THR A N 1
ATOM 1515 C CA . THR A 1 181 ? -9.700 -0.670 17.368 1.00 58.47 181 THR A CA 1
ATOM 1516 C C . THR A 1 181 ? -10.669 -1.739 17.803 1.00 58.47 181 THR A C 1
ATOM 1518 O O . THR A 1 181 ? -11.686 -1.383 18.439 1.00 58.47 181 THR A O 1
#

pLDDT: mean 80.12, std 17.61, range [34.16, 97.56]